Protein AF-A0A8S3EV83-F1 (afdb_monomer)

Sequence (222 aa):
MALLVKNNGVIDVRVDIPKILWSSSNTAMSEDLSSSSNNTSSSSSSSSLENSLREFLALGEIDTSIKFACENQLYTHALIISYLTDKQSFEKTMQNIIFNLDNGDVLKTFYELGAGSIPSVVTNVTKAHYGDWKRHLAVILANRTDTNADFVDLCIKTMGDTFIASGRIYAGHFCYLIANVPFGSYRNNADKLAVIGSIHAGQSNLSFATIPNLQLTEVYDH

Radius of gyration: 22.88 Å; Cα contacts (8 Å, |Δi|>4): 216; chains: 1; bounding box: 45×37×64 Å

Nearest PDB structures (foldseek):
  3mzk-assembly1_C  TM=5.421E-01  e=2.114E-05  Saccharomyces cerevisiae
  3mzk-assembly1_B  TM=5.210E-01  e=1.531E-05  Saccharomyces cerevisiae
  3sf4-assembly2_B  TM=3.058E-01  e=2.057E+00  Homo sapiens
  7v1l-assembly1_B-2  TM=3.193E-01  e=6.222E+00  Homo sapiens

Organism: NCBI:txid392030

InterPro domains:
  IPR024298 Sec16, Sec23-binding domain [PF12931] (53-221)

Solvent-accessible surface area (backbone atoms only — not comparable to full-atom values): 12877 Å² total; per-residue (Å²): 120,90,80,75,79,80,56,96,90,63,82,48,68,52,60,52,50,22,51,52,31,40,51,65,50,50,72,77,56,78,86,75,81,81,87,78,79,90,81,89,84,63,72,70,65,52,56,54,54,52,50,55,43,51,49,32,54,72,73,66,39,58,73,58,35,37,51,53,22,54,78,68,69,36,51,71,59,25,50,53,54,22,60,74,69,39,74,67,52,28,52,52,52,51,50,52,54,51,64,72,45,57,72,65,38,58,66,38,43,52,51,32,49,76,70,75,42,78,33,66,64,36,74,55,81,53,85,85,48,49,72,61,50,44,45,48,51,16,53,55,39,53,68,55,44,89,90,45,40,71,58,44,35,49,44,35,39,44,31,12,53,42,24,44,76,71,69,40,42,57,64,10,46,50,26,30,60,75,47,66,56,69,77,39,54,64,88,40,66,84,45,92,38,58,48,48,71,39,73,44,64,93,54,96,61,74,80,51,70,39,71,70,27,49,53,53,38,52,64,70,78,106

Secondary structure (DSSP, 8-state):
-TTS-SSTT---TTTHHHHHHHHHHHTTSTT-----------HHHHHHHHHHHHHHHHTT-HHHHHHHHHHTT-HHHHHHHHHHH-HHHHHHHHHHHHHHS-TT-HHHHHHHHHTTSPPHHHH---TTT--SHHHHHHHHHHT--SSSHHHHHHHHHHHHHHHHHTT-HHHHHHHHHHTTPPP--TT-TT-S-SSTT---TT--SGGG--HHHHHHHHHHH-

pLDDT: mean 79.04, std 15.94, range [32.31, 94.69]

Mean predicted aligned error: 10.58 Å

Foldseek 3Di:
DVQPPDDDPDDDLQPRQLVVLVVVQVVVVPPDDDDDDDDPPCPPVVVVLVVVLVVCVVVVNLVVSLVSCLVVVVLVSNQVSQVVPDDVSNLVSLVSNLVPDQLLDLVSLLSCVVNLHQRPLLQDLDPVRCRSVSNSLSSLSNPDDPVCLVSSLVSLQSSLVSCVVNVNQQSSVVSCVSSVQDADDLVDLVRSHPWRPFRSNPDPDCPRVDPVRVVVRVVVVD

Structure (mmCIF, N/CA/C/O backbone):
data_AF-A0A8S3EV83-F1
#
_entry.id   AF-A0A8S3EV83-F1
#
loop_
_atom_site.group_PDB
_atom_site.id
_atom_site.type_symbol
_atom_site.label_atom_id
_atom_site.label_alt_id
_atom_site.label_comp_id
_atom_site.label_asym_id
_atom_site.label_entity_id
_atom_site.label_seq_id
_atom_site.pdbx_PDB_ins_code
_atom_site.Cartn_x
_atom_site.Cartn_y
_atom_site.Cartn_z
_atom_site.occupancy
_atom_site.B_iso_or_equiv
_atom_site.auth_seq_id
_atom_site.auth_comp_id
_atom_site.auth_asym_id
_atom_site.auth_atom_id
_atom_site.pdbx_PDB_model_num
ATOM 1 N N . MET A 1 1 ? 12.224 -16.519 -15.314 1.00 38.59 1 MET A N 1
ATOM 2 C CA . MET A 1 1 ? 11.811 -17.176 -16.573 1.00 38.59 1 MET A CA 1
ATOM 3 C C . MET A 1 1 ? 11.313 -18.606 -16.375 1.00 38.59 1 MET A C 1
ATOM 5 O O . MET A 1 1 ? 10.215 -18.883 -16.820 1.00 38.59 1 MET A O 1
ATOM 9 N N . ALA A 1 2 ? 12.007 -19.495 -15.648 1.00 32.31 2 ALA A N 1
ATOM 10 C CA . ALA A 1 2 ? 11.558 -20.894 -15.483 1.00 32.31 2 ALA A CA 1
ATOM 11 C C . ALA A 1 2 ? 10.291 -21.110 -14.615 1.00 32.31 2 ALA A C 1
ATOM 13 O O . ALA A 1 2 ? 9.667 -22.160 -14.702 1.00 32.31 2 ALA A O 1
ATOM 14 N N . LEU A 1 3 ? 9.882 -20.130 -13.797 1.00 40.66 3 LEU A N 1
ATOM 15 C CA . LEU A 1 3 ? 8.666 -20.208 -12.964 1.00 40.66 3 LEU A CA 1
ATOM 16 C C . LEU A 1 3 ? 7.416 -19.574 -13.606 1.00 40.66 3 LEU A C 1
ATOM 18 O O . LEU A 1 3 ? 6.347 -19.631 -13.011 1.00 40.66 3 LEU A O 1
ATOM 22 N N . LEU A 1 4 ? 7.537 -18.983 -14.803 1.00 47.62 4 LEU A N 1
ATOM 23 C CA . LEU A 1 4 ? 6.437 -18.291 -15.501 1.00 47.62 4 LEU A CA 1
ATOM 24 C C . LEU A 1 4 ? 5.534 -19.234 -16.313 1.00 47.62 4 LEU A C 1
ATOM 26 O O . LEU A 1 4 ? 4.488 -18.819 -16.795 1.00 47.62 4 LEU A O 1
ATOM 30 N N . VAL A 1 5 ? 5.911 -20.507 -16.451 1.00 44.97 5 VAL A N 1
ATOM 31 C CA . VAL A 1 5 ? 5.186 -21.489 -17.267 1.00 44.97 5 VAL A CA 1
ATOM 32 C C . VAL A 1 5 ? 4.544 -22.523 -16.351 1.00 44.97 5 VAL A C 1
ATOM 34 O O . VAL A 1 5 ? 5.037 -23.642 -16.217 1.00 44.97 5 VAL A O 1
ATOM 37 N N . LYS A 1 6 ? 3.463 -22.150 -15.658 1.00 46.44 6 LYS A N 1
ATOM 38 C CA . LYS A 1 6 ? 2.667 -23.148 -14.925 1.00 46.44 6 LYS A CA 1
ATOM 39 C C . LYS A 1 6 ? 1.150 -23.050 -15.042 1.00 46.44 6 LYS A C 1
ATOM 41 O O . LYS A 1 6 ? 0.489 -23.856 -14.406 1.00 46.44 6 LYS A O 1
ATOM 46 N N . ASN A 1 7 ? 0.598 -22.186 -15.897 1.00 41.59 7 ASN A N 1
ATOM 47 C CA . ASN A 1 7 ? -0.814 -22.285 -16.284 1.00 41.59 7 ASN A CA 1
ATOM 48 C C . ASN A 1 7 ? -1.069 -21.692 -17.681 1.00 41.59 7 ASN A C 1
ATOM 50 O O . ASN A 1 7 ? -1.093 -20.481 -17.854 1.00 41.59 7 ASN A O 1
ATOM 54 N N . ASN A 1 8 ? -1.239 -22.569 -18.676 1.00 46.66 8 ASN A N 1
ATOM 55 C CA . ASN A 1 8 ? -1.998 -22.389 -19.928 1.00 46.66 8 ASN A CA 1
ATOM 56 C C . ASN A 1 8 ? -1.871 -21.074 -20.735 1.00 46.66 8 ASN A C 1
ATOM 58 O O . ASN A 1 8 ? -2.761 -20.765 -21.521 1.00 46.66 8 ASN A O 1
ATOM 62 N N . GLY A 1 9 ? -0.778 -20.319 -20.606 1.00 54.88 9 GLY A N 1
ATOM 63 C CA . GLY A 1 9 ? -0.521 -19.122 -21.418 1.00 54.88 9 GLY A CA 1
ATOM 64 C C . GLY A 1 9 ? -1.358 -17.888 -21.054 1.00 54.88 9 GLY A C 1
ATOM 65 O O . GLY A 1 9 ? -1.231 -16.869 -21.722 1.00 54.88 9 GLY A O 1
ATOM 66 N N . VAL A 1 10 ? -2.169 -17.944 -19.992 1.00 58.25 10 VAL A N 1
ATOM 67 C CA . VAL A 1 10 ? -2.889 -16.782 -19.450 1.00 58.25 10 VAL A CA 1
ATOM 68 C C . VAL A 1 10 ? -2.451 -16.603 -18.004 1.00 58.25 10 VAL A C 1
ATOM 70 O O . VAL A 1 10 ? -2.867 -17.353 -17.126 1.00 58.25 10 VAL A O 1
ATOM 73 N N . ILE A 1 11 ? -1.561 -15.640 -17.778 1.00 63.94 11 ILE A N 1
ATOM 74 C CA . ILE A 1 11 ? -1.116 -15.252 -16.439 1.00 63.94 11 ILE A CA 1
ATOM 75 C C . ILE A 1 11 ? -2.155 -14.282 -15.887 1.00 63.94 11 ILE A C 1
ATOM 77 O O . ILE A 1 11 ? -2.302 -13.177 -16.412 1.00 63.94 11 ILE A O 1
ATOM 81 N N . ASP A 1 12 ? -2.856 -14.669 -14.822 1.00 72.75 12 ASP A N 1
ATOM 82 C CA . ASP A 1 12 ? -3.696 -13.718 -14.102 1.00 72.75 12 ASP A CA 1
ATOM 83 C C . ASP A 1 12 ? -2.811 -12.906 -13.152 1.00 72.75 12 ASP A C 1
ATOM 85 O O . ASP A 1 12 ? -2.351 -13.384 -12.110 1.00 72.75 12 ASP A O 1
ATOM 89 N N . VAL A 1 13 ? -2.577 -11.645 -13.518 1.00 73.00 13 VAL A N 1
ATOM 90 C CA . VAL A 1 13 ? -1.802 -10.666 -12.741 1.00 73.00 13 VAL A CA 1
ATOM 91 C C . VAL A 1 13 ? -2.310 -10.550 -11.298 1.00 73.00 13 VAL A C 1
ATOM 93 O O . VAL A 1 13 ? -1.510 -10.297 -10.397 1.00 73.00 13 VAL A O 1
ATOM 96 N N . ARG A 1 14 ? -3.608 -10.774 -11.047 1.00 71.44 14 ARG A N 1
ATOM 97 C CA . ARG A 1 14 ? -4.216 -10.681 -9.709 1.00 71.44 14 ARG A CA 1
ATOM 98 C C . ARG A 1 14 ? -3.949 -11.901 -8.831 1.00 71.44 14 ARG A C 1
ATOM 100 O O . ARG A 1 14 ? -4.020 -11.790 -7.612 1.00 71.44 14 ARG A O 1
ATOM 107 N N . VAL A 1 15 ? -3.645 -13.061 -9.416 1.00 76.62 15 VAL A N 1
ATOM 108 C CA . VAL A 1 15 ? -3.579 -14.337 -8.679 1.00 76.62 15 VAL A CA 1
ATOM 109 C C . VAL A 1 15 ? -2.193 -14.968 -8.739 1.00 76.62 15 VAL A C 1
ATOM 111 O O . VAL A 1 15 ? -1.681 -15.430 -7.718 1.00 76.62 15 VAL A O 1
ATOM 114 N N . ASP A 1 16 ? -1.566 -14.987 -9.910 1.00 82.94 16 ASP A N 1
ATOM 115 C CA . ASP A 1 16 ? -0.318 -15.714 -10.132 1.00 82.94 16 ASP A CA 1
ATOM 116 C C . ASP A 1 16 ? 0.898 -14.896 -9.696 1.00 82.94 16 ASP A C 1
ATOM 118 O O . ASP A 1 16 ? 1.782 -15.405 -9.000 1.00 82.94 16 ASP A O 1
ATOM 122 N N . ILE A 1 17 ? 0.921 -13.602 -10.028 1.00 85.19 17 ILE A N 1
ATOM 123 C CA . ILE A 1 17 ? 2.030 -12.708 -9.668 1.00 85.19 17 ILE A CA 1
ATOM 124 C C . ILE A 1 17 ? 2.174 -12.572 -8.143 1.00 85.19 17 ILE A C 1
ATOM 126 O O . ILE A 1 17 ? 3.292 -12.767 -7.654 1.00 85.19 17 ILE A O 1
ATOM 130 N N . PRO A 1 18 ? 1.102 -12.345 -7.353 1.00 87.44 18 PRO A N 1
ATOM 131 C CA . PRO A 1 18 ? 1.203 -12.332 -5.895 1.00 87.44 18 PRO A CA 1
ATOM 132 C C . PRO A 1 18 ? 1.787 -13.614 -5.308 1.00 87.44 18 PRO A C 1
ATOM 134 O O . PRO A 1 18 ? 2.652 -13.548 -4.438 1.00 87.44 18 PRO A O 1
ATOM 137 N N . LYS A 1 19 ? 1.375 -14.787 -5.808 1.00 85.12 19 LYS A N 1
ATOM 138 C CA . LYS A 1 19 ? 1.891 -16.084 -5.337 1.00 85.12 19 LYS A CA 1
ATOM 139 C C . LYS A 1 19 ? 3.384 -16.230 -5.610 1.00 85.12 19 LYS A C 1
ATOM 141 O O . LYS A 1 19 ? 4.134 -16.660 -4.731 1.00 85.12 19 LYS A O 1
ATOM 146 N N . ILE A 1 20 ? 3.828 -15.852 -6.808 1.00 86.56 20 ILE A N 1
ATOM 147 C CA . ILE A 1 20 ? 5.245 -15.891 -7.184 1.00 86.56 20 ILE A CA 1
ATOM 148 C C . ILE A 1 20 ? 6.047 -14.946 -6.287 1.00 86.56 20 ILE A C 1
ATOM 150 O O . ILE A 1 20 ? 7.040 -15.368 -5.692 1.00 86.56 20 ILE A O 1
ATOM 154 N N . LEU A 1 21 ? 5.594 -13.700 -6.135 1.00 86.44 21 LEU A N 1
ATOM 155 C CA . LEU A 1 21 ? 6.236 -12.704 -5.279 1.00 86.44 21 LEU A CA 1
ATOM 156 C C . LEU A 1 21 ? 6.366 -13.203 -3.837 1.00 86.44 21 LEU A C 1
ATOM 158 O O . LEU A 1 21 ? 7.474 -13.195 -3.295 1.00 86.44 21 LEU A O 1
ATOM 162 N N . TRP A 1 22 ? 5.274 -13.725 -3.273 1.00 85.75 22 TRP A N 1
ATOM 163 C CA . TRP A 1 22 ? 5.222 -14.278 -1.922 1.00 85.75 22 TRP A CA 1
ATOM 164 C C . TRP A 1 22 ? 6.193 -15.447 -1.728 1.00 85.75 22 TRP A C 1
ATOM 166 O O . TRP A 1 22 ? 7.011 -15.442 -0.808 1.00 85.75 22 TRP A O 1
ATOM 176 N N . SER A 1 23 ? 6.158 -16.433 -2.629 1.00 84.50 23 SER A N 1
ATOM 177 C CA . SER A 1 23 ? 7.042 -17.604 -2.561 1.00 84.50 23 SER A CA 1
ATOM 178 C C . SER A 1 23 ? 8.521 -17.230 -2.681 1.00 84.50 23 SER A C 1
ATOM 180 O O . SER A 1 23 ? 9.340 -17.734 -1.917 1.00 84.50 23 SER A O 1
ATOM 182 N N .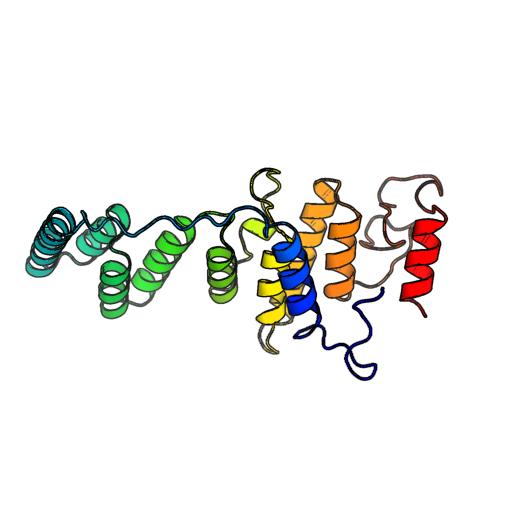 SER A 1 24 ? 8.857 -16.290 -3.571 1.00 81.31 24 SER A N 1
ATOM 183 C CA . SER A 1 24 ? 10.241 -15.875 -3.824 1.00 81.31 24 SER A CA 1
ATOM 184 C C . SER A 1 24 ? 10.884 -15.147 -2.646 1.00 81.31 24 SER A C 1
ATOM 186 O O . SER A 1 24 ? 12.108 -15.091 -2.553 1.00 81.31 24 SER A O 1
ATOM 188 N N . SER A 1 25 ? 10.059 -14.579 -1.770 1.00 74.94 25 SER A N 1
ATOM 189 C CA . SER A 1 25 ? 10.491 -13.949 -0.528 1.00 74.94 25 SER A CA 1
ATOM 190 C C . SER A 1 25 ? 10.635 -14.956 0.613 1.00 74.94 25 SER A C 1
ATOM 192 O O . SER A 1 25 ? 11.559 -14.847 1.410 1.00 74.94 25 SER A O 1
ATOM 194 N N . ASN A 1 26 ? 9.805 -16.003 0.659 1.00 64.00 26 ASN A N 1
ATOM 195 C CA . ASN A 1 26 ? 9.945 -17.064 1.662 1.00 64.00 26 ASN A CA 1
ATOM 196 C C . ASN A 1 26 ? 11.166 -17.965 1.425 1.00 64.00 26 ASN A C 1
ATOM 198 O O . ASN A 1 26 ? 11.754 -18.443 2.391 1.00 64.00 26 ASN A O 1
ATOM 202 N N . THR A 1 27 ? 11.598 -18.165 0.174 1.00 56.16 27 THR A N 1
ATOM 203 C CA . THR A 1 27 ? 12.833 -18.917 -0.134 1.00 56.16 27 THR A CA 1
ATOM 204 C C . THR A 1 27 ? 14.093 -18.252 0.439 1.00 56.16 27 THR A C 1
ATOM 206 O O . THR A 1 27 ? 15.101 -18.923 0.617 1.00 56.16 27 THR A O 1
ATOM 209 N N . ALA A 1 28 ? 14.048 -16.957 0.772 1.00 50.03 28 ALA A N 1
ATOM 210 C CA . ALA A 1 28 ? 15.149 -16.257 1.436 1.00 50.03 28 ALA A CA 1
ATOM 211 C C . ALA A 1 28 ? 15.147 -16.412 2.972 1.00 50.03 28 ALA A C 1
ATOM 213 O O . ALA A 1 28 ? 16.099 -15.991 3.618 1.00 50.03 28 ALA A O 1
ATOM 214 N N . MET A 1 29 ? 14.092 -16.991 3.560 1.00 45.16 29 MET A N 1
ATOM 215 C CA . MET A 1 29 ? 13.828 -16.966 5.007 1.00 45.16 29 MET A CA 1
ATOM 216 C C . MET A 1 29 ? 13.724 -18.364 5.637 1.00 45.16 29 MET A C 1
ATOM 218 O O . MET A 1 29 ? 13.270 -18.500 6.769 1.00 45.16 29 MET A O 1
ATOM 222 N N . SER A 1 30 ? 14.120 -19.415 4.913 1.00 39.62 30 SER A N 1
ATOM 223 C CA . SER A 1 30 ? 13.988 -20.810 5.351 1.00 39.62 30 SER A CA 1
ATOM 224 C C . SER A 1 30 ? 15.176 -21.365 6.154 1.00 39.62 30 SER A C 1
ATOM 226 O O . SER A 1 30 ? 15.260 -22.583 6.282 1.00 39.62 30 SER A O 1
ATOM 228 N N . GLU A 1 31 ? 16.073 -20.533 6.700 1.00 44.22 31 GLU A N 1
ATOM 229 C CA . GLU A 1 31 ? 17.182 -21.022 7.547 1.00 44.22 31 GLU A CA 1
ATOM 230 C C . GLU A 1 31 ? 17.047 -20.784 9.057 1.00 44.22 31 GLU A C 1
ATOM 232 O O . GLU A 1 31 ? 17.758 -21.451 9.792 1.00 44.22 31 GLU A O 1
ATOM 237 N N . ASP A 1 32 ? 16.092 -19.998 9.568 1.00 39.44 32 ASP A N 1
ATOM 238 C CA . ASP A 1 32 ? 15.963 -19.817 11.027 1.00 39.44 32 ASP A CA 1
ATOM 239 C C . ASP A 1 32 ? 14.504 -19.811 11.500 1.00 39.44 32 ASP A C 1
ATOM 241 O O . ASP A 1 32 ? 13.869 -18.770 11.657 1.00 39.44 32 ASP A O 1
ATOM 245 N N . LEU A 1 33 ? 13.965 -20.999 11.785 1.00 38.97 33 LEU A N 1
ATOM 246 C CA . LEU A 1 33 ? 12.841 -21.153 12.713 1.00 38.97 33 LEU A CA 1
ATOM 247 C C . LEU A 1 33 ? 13.102 -22.332 13.656 1.00 38.97 33 LEU A C 1
ATOM 249 O O . LEU A 1 33 ? 12.540 -23.418 13.518 1.00 38.97 33 LEU A O 1
ATOM 253 N N . SER A 1 34 ? 13.938 -22.094 14.668 1.00 38.75 34 SER A N 1
ATOM 254 C CA . SER A 1 34 ? 13.857 -22.844 15.918 1.00 38.75 34 SER A CA 1
ATOM 255 C C . SER A 1 34 ? 12.696 -22.298 16.750 1.00 38.75 34 SER A C 1
ATOM 257 O O . SER A 1 34 ? 12.700 -21.148 17.190 1.00 38.75 34 SER A O 1
ATOM 259 N N . SER A 1 35 ? 11.708 -23.162 16.954 1.00 47.59 35 SER A N 1
ATOM 260 C CA . SER A 1 35 ? 10.618 -23.067 17.923 1.00 47.59 35 SER A CA 1
ATOM 261 C C . SER A 1 35 ? 11.010 -22.357 19.222 1.00 47.59 35 SER A C 1
ATOM 263 O O . SER A 1 35 ? 11.888 -22.835 19.941 1.00 47.59 35 SER A O 1
ATOM 265 N N . SER A 1 36 ? 10.309 -21.275 19.568 1.00 36.50 36 SER A N 1
ATOM 266 C CA . SER A 1 36 ? 10.307 -20.738 20.930 1.00 36.50 36 SER A CA 1
ATOM 267 C C . SER A 1 36 ? 8.892 -20.725 21.484 1.00 36.50 36 SER A C 1
ATOM 269 O O . SER A 1 36 ? 7.977 -20.112 20.942 1.00 36.50 36 SER A O 1
ATOM 271 N N . SER A 1 37 ? 8.757 -21.505 22.548 1.00 39.81 37 SER A N 1
ATOM 272 C CA . SER A 1 37 ? 7.559 -21.829 23.298 1.00 39.81 37 SER A CA 1
ATOM 273 C C . SER A 1 37 ? 6.904 -20.607 23.939 1.00 39.81 37 SER A C 1
ATOM 275 O O . SER A 1 37 ? 7.570 -19.709 24.449 1.00 39.81 37 SER A O 1
ATOM 277 N N . ASN A 1 38 ? 5.574 -20.640 23.969 1.00 42.50 38 ASN A N 1
ATOM 278 C CA . ASN A 1 38 ? 4.718 -19.703 24.684 1.00 42.50 38 ASN A CA 1
ATOM 279 C C . ASN A 1 38 ? 5.047 -19.686 26.186 1.00 42.50 38 ASN A C 1
ATOM 281 O O . ASN A 1 38 ? 4.808 -20.675 26.879 1.00 42.50 38 ASN A O 1
ATOM 285 N N . ASN A 1 39 ? 5.513 -18.544 26.693 1.00 44.16 39 ASN A N 1
ATOM 286 C CA . ASN A 1 39 ? 5.519 -18.243 28.123 1.00 44.16 39 ASN A CA 1
ATOM 287 C C . ASN A 1 39 ? 4.301 -17.374 28.459 1.00 44.16 39 ASN A C 1
ATOM 289 O O . ASN A 1 39 ? 4.275 -16.168 28.229 1.00 44.16 39 ASN A O 1
ATOM 293 N N . THR A 1 40 ? 3.274 -18.018 29.004 1.00 48.44 40 THR A N 1
ATOM 294 C CA . THR A 1 40 ? 2.105 -17.399 29.636 1.00 48.44 40 THR A CA 1
ATOM 295 C C . THR A 1 40 ? 2.499 -16.813 30.994 1.00 48.44 40 THR A C 1
ATOM 297 O O . THR A 1 40 ? 2.566 -17.524 31.993 1.00 48.44 40 THR A O 1
ATOM 300 N N . SER A 1 41 ? 2.753 -15.505 31.032 1.00 48.16 41 SER A N 1
ATOM 301 C CA . SER A 1 41 ? 2.959 -14.717 32.259 1.00 48.16 41 SER A CA 1
ATOM 302 C C . SER A 1 41 ? 2.310 -13.321 32.164 1.00 48.16 41 SER A C 1
ATOM 304 O O . SER A 1 41 ? 2.859 -12.334 32.641 1.00 48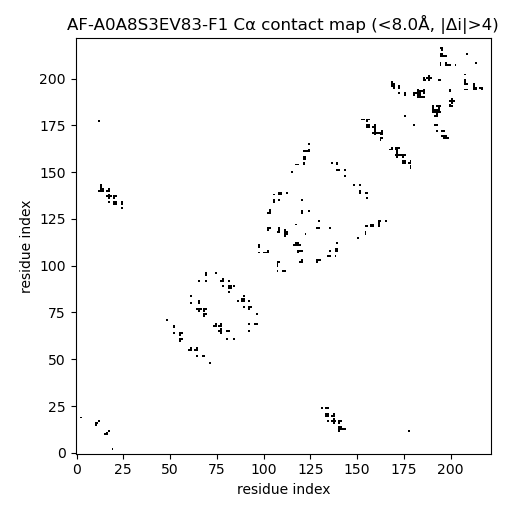.16 41 SER A O 1
ATOM 306 N N . SER A 1 42 ? 1.129 -13.221 31.537 1.00 54.91 42 SER A N 1
ATOM 307 C CA . SER A 1 42 ? 0.418 -11.956 31.244 1.00 54.91 42 SER A CA 1
ATOM 308 C C . SER A 1 42 ? -1.016 -11.864 31.803 1.00 54.91 42 SER A C 1
ATOM 310 O O . SER A 1 42 ? -1.769 -10.951 31.461 1.00 54.91 42 SER A O 1
ATOM 312 N N . SER A 1 43 ? -1.438 -12.792 32.665 1.00 54.91 43 SER A N 1
ATOM 313 C CA . SER A 1 43 ? -2.829 -12.865 33.147 1.00 54.91 43 SER A CA 1
ATOM 314 C C . SER A 1 43 ? -3.172 -11.856 34.252 1.00 54.91 43 SER A C 1
ATOM 316 O O . SER A 1 43 ? -4.322 -11.452 34.386 1.00 54.91 43 SER A O 1
ATOM 318 N N . SER A 1 44 ? -2.198 -11.426 35.057 1.00 57.34 44 SER A N 1
ATOM 319 C CA . SER A 1 44 ? -2.470 -10.568 36.221 1.00 57.34 44 SER A CA 1
ATOM 320 C C . SER A 1 44 ? -2.622 -9.093 35.837 1.00 57.34 44 SER A C 1
ATOM 322 O O . SER A 1 44 ? -3.537 -8.423 36.309 1.00 57.34 44 SER A O 1
ATOM 324 N N . SER A 1 45 ? -1.760 -8.585 34.951 1.00 63.53 45 SER A N 1
ATOM 325 C CA . SER A 1 45 ? -1.780 -7.187 34.497 1.00 63.53 45 SER A CA 1
ATOM 326 C C . SER A 1 45 ? -2.994 -6.875 33.621 1.00 63.53 45 SER A C 1
ATOM 328 O O . SER A 1 45 ? -3.625 -5.837 33.803 1.00 63.53 45 SER A O 1
ATOM 330 N N . SER A 1 46 ? -3.371 -7.798 32.735 1.00 73.69 46 SER A N 1
ATOM 331 C CA . SER A 1 46 ? -4.546 -7.668 31.863 1.00 73.69 46 SER A CA 1
ATOM 332 C C . SER A 1 46 ? -5.841 -7.476 32.658 1.00 73.69 46 SER A C 1
ATOM 334 O O . SER A 1 46 ? -6.592 -6.543 32.382 1.00 73.69 46 SER A O 1
ATOM 336 N N . SER A 1 47 ? -6.051 -8.260 33.720 1.00 80.81 47 SER A N 1
ATOM 337 C CA . SER A 1 47 ? -7.235 -8.120 34.583 1.00 80.81 47 SER A CA 1
ATOM 338 C C . SER A 1 47 ? -7.352 -6.750 35.272 1.00 80.81 47 SER A C 1
ATOM 340 O O . SER A 1 47 ? -8.458 -6.231 35.430 1.00 80.81 47 SER A O 1
ATOM 342 N N . SER A 1 48 ? -6.226 -6.125 35.643 1.00 87.00 48 SER A N 1
ATOM 343 C CA . SER A 1 48 ? -6.221 -4.800 36.278 1.00 87.00 48 SER A CA 1
ATOM 344 C C . SER A 1 48 ? -6.607 -3.698 35.295 1.00 87.00 48 SER A C 1
ATOM 346 O O . SER A 1 48 ? -7.367 -2.802 35.652 1.00 87.00 48 SER A O 1
ATOM 348 N N . LEU A 1 49 ? -6.113 -3.776 34.057 1.00 90.50 49 LEU A N 1
ATOM 349 C CA . LEU A 1 49 ? -6.425 -2.802 33.010 1.00 90.50 49 LEU A CA 1
ATOM 350 C C . LEU A 1 49 ? -7.900 -2.885 32.598 1.00 90.50 49 LEU A C 1
ATOM 352 O O . LEU A 1 49 ? -8.547 -1.859 32.399 1.00 90.50 49 LEU A O 1
ATOM 356 N N . GLU A 1 50 ? -8.459 -4.097 32.539 1.00 89.88 50 GLU A N 1
ATOM 357 C CA . GLU A 1 50 ? -9.892 -4.278 32.306 1.00 89.88 50 GLU A CA 1
ATOM 358 C C . GLU A 1 50 ? -10.749 -3.701 33.441 1.00 89.88 50 GLU A C 1
ATOM 360 O O . GLU A 1 50 ? -11.822 -3.166 33.178 1.00 89.88 50 GLU A O 1
ATOM 365 N N . ASN A 1 51 ? -10.301 -3.777 34.699 1.00 91.31 51 ASN A N 1
ATOM 366 C CA . ASN A 1 51 ? -11.026 -3.179 35.823 1.00 91.31 51 ASN A CA 1
ATOM 367 C C . ASN A 1 51 ? -11.048 -1.649 35.747 1.00 91.31 51 ASN A C 1
ATOM 369 O O . ASN A 1 51 ? -12.110 -1.059 35.929 1.00 91.31 51 ASN A O 1
ATOM 373 N N . SER A 1 52 ? -9.925 -1.013 35.404 1.00 89.56 52 SER A N 1
ATOM 374 C CA . SER A 1 52 ? -9.892 0.434 35.148 1.00 89.56 52 SER A CA 1
ATOM 375 C C . SER A 1 52 ? -10.798 0.822 33.979 1.00 89.56 52 SER A C 1
ATOM 377 O O . SER A 1 52 ? -11.511 1.818 34.038 1.00 89.56 52 SER A O 1
ATOM 379 N N . LEU A 1 53 ? -10.848 -0.004 32.931 1.00 91.50 53 LEU A N 1
ATOM 380 C CA . LEU A 1 53 ? -11.757 0.211 31.809 1.00 91.50 53 LEU A CA 1
ATOM 381 C C . LEU A 1 53 ? -13.235 0.081 32.226 1.00 91.50 53 LEU A C 1
ATOM 383 O O . LEU A 1 53 ? -14.059 0.884 31.795 1.00 91.50 53 LEU A O 1
ATOM 387 N N . ARG A 1 54 ? -13.576 -0.868 33.112 1.00 93.62 54 ARG A N 1
ATOM 388 C CA . ARG A 1 54 ? -14.923 -0.977 33.708 1.00 93.62 54 ARG A CA 1
ATOM 389 C C . ARG A 1 54 ? -15.295 0.274 34.507 1.00 93.62 54 ARG A C 1
ATOM 391 O O . ARG A 1 54 ? -16.449 0.686 34.449 1.00 93.62 54 ARG A O 1
ATOM 398 N N . GLU A 1 55 ? -14.343 0.884 35.211 1.00 94.06 55 GLU A N 1
ATOM 399 C CA . GLU A 1 55 ? -14.558 2.127 35.960 1.00 94.06 55 GLU A CA 1
ATOM 400 C C . GLU A 1 55 ? -14.867 3.309 35.029 1.00 94.06 55 GLU A C 1
ATOM 402 O O . GLU A 1 55 ? -15.901 3.953 35.202 1.00 94.06 55 GLU A O 1
ATOM 407 N N . PHE A 1 56 ? -14.063 3.536 33.981 1.00 92.69 56 PHE A N 1
ATOM 408 C CA . PHE A 1 56 ? -14.336 4.594 32.992 1.00 92.69 56 PHE A CA 1
ATOM 409 C C . PHE A 1 56 ? -15.709 4.433 32.324 1.00 92.69 56 PHE A C 1
ATOM 411 O O . PHE A 1 56 ? -16.449 5.405 32.162 1.00 92.69 56 PHE A O 1
ATOM 418 N N . LEU A 1 57 ? -16.088 3.195 31.990 1.00 91.81 57 LEU A N 1
ATOM 419 C CA . LEU A 1 57 ? -17.401 2.903 31.413 1.00 91.81 57 LEU A CA 1
ATOM 420 C C . LEU A 1 57 ? -18.547 3.114 32.414 1.00 91.81 57 LEU A C 1
ATOM 422 O O . LEU A 1 57 ? -19.602 3.610 32.024 1.00 91.81 57 LEU A O 1
ATOM 426 N N . ALA A 1 58 ? -18.354 2.783 33.694 1.00 93.44 58 ALA A N 1
ATOM 427 C CA . ALA A 1 58 ? -19.349 3.022 34.741 1.00 93.44 58 ALA A CA 1
ATOM 428 C C . ALA A 1 58 ? -19.582 4.522 34.999 1.00 93.44 58 ALA A C 1
ATOM 430 O O . ALA A 1 58 ? -20.700 4.920 35.323 1.00 93.44 58 ALA A O 1
ATOM 431 N N . LEU A 1 59 ? -18.547 5.348 34.815 1.00 93.69 59 LEU A N 1
ATOM 432 C CA . LEU A 1 59 ? -18.623 6.810 34.899 1.00 93.69 59 LEU A CA 1
ATOM 433 C C . LEU A 1 59 ? -19.234 7.460 33.643 1.00 93.69 59 LEU A C 1
ATOM 435 O O . LEU A 1 59 ? -19.524 8.654 33.652 1.00 93.69 59 LEU A O 1
ATOM 439 N N . GLY A 1 60 ? -19.460 6.688 32.573 1.00 90.69 60 GLY A N 1
ATOM 440 C CA . GLY A 1 60 ? -19.981 7.186 31.298 1.00 90.69 60 GLY A CA 1
ATOM 441 C C . GLY A 1 60 ? -18.944 7.927 30.446 1.00 90.69 60 GLY A C 1
ATOM 442 O O . GLY A 1 60 ? -19.308 8.567 29.460 1.00 90.69 60 GLY A O 1
ATOM 443 N N . GLU A 1 61 ? -17.657 7.842 30.790 1.00 93.50 61 GLU A N 1
ATOM 444 C CA . GLU A 1 61 ? -16.584 8.510 30.056 1.00 93.50 61 GLU A CA 1
ATOM 445 C C . GLU A 1 61 ? -16.072 7.641 28.897 1.00 93.50 61 GLU A C 1
ATOM 447 O O . GLU A 1 61 ? -15.046 6.959 28.965 1.00 93.50 61 GLU A O 1
ATOM 452 N N . ILE A 1 62 ? -16.808 7.653 27.790 1.00 92.75 62 ILE A N 1
ATOM 453 C CA . ILE A 1 62 ? -16.504 6.786 26.649 1.00 92.75 62 ILE A CA 1
ATOM 454 C C . ILE A 1 62 ? -15.192 7.186 25.953 1.00 92.75 62 ILE A C 1
ATOM 456 O O . ILE A 1 62 ? -14.337 6.333 25.710 1.00 92.75 62 ILE A O 1
ATOM 460 N N . ASP A 1 63 ? -14.971 8.478 25.709 1.00 91.88 63 ASP A N 1
ATOM 461 C CA . ASP A 1 63 ? -13.769 8.962 25.016 1.00 91.88 63 ASP A CA 1
ATOM 462 C C . ASP A 1 63 ? -12.470 8.679 25.785 1.00 91.88 63 ASP A C 1
ATOM 464 O O . ASP A 1 63 ? -11.434 8.380 25.181 1.00 91.88 63 ASP A O 1
ATOM 468 N N . THR A 1 64 ? -12.501 8.776 27.119 1.00 92.94 64 THR A N 1
ATOM 469 C CA . THR A 1 64 ? -11.332 8.487 27.965 1.00 92.94 64 THR A CA 1
ATOM 470 C C . THR A 1 64 ? -11.060 6.989 27.995 1.00 92.94 64 THR A C 1
ATOM 472 O O . THR A 1 64 ? -9.906 6.587 27.839 1.00 92.94 64 THR A O 1
ATOM 475 N N . SER A 1 65 ? -12.110 6.160 28.056 1.00 93.56 65 SER A N 1
ATOM 476 C CA . SER A 1 65 ? -11.983 4.701 27.995 1.00 93.56 65 SER A CA 1
ATOM 477 C C . SER A 1 65 ? -11.321 4.219 26.694 1.00 93.56 65 SER A C 1
ATOM 479 O O . SER A 1 65 ? -10.438 3.360 26.733 1.00 93.56 65 SER A O 1
ATOM 481 N N . ILE A 1 66 ? -11.668 4.818 25.546 1.00 93.06 66 ILE A N 1
ATOM 482 C CA . ILE A 1 66 ? -11.089 4.475 24.237 1.00 93.06 66 ILE A CA 1
ATOM 483 C C . ILE A 1 66 ? -9.605 4.851 24.184 1.00 93.06 66 ILE A C 1
ATOM 485 O O . ILE A 1 66 ? -8.784 4.051 23.725 1.00 93.06 66 ILE A O 1
ATOM 489 N N . LYS A 1 67 ? -9.244 6.051 24.660 1.00 92.44 67 LYS A N 1
ATOM 490 C CA . LYS A 1 67 ? -7.843 6.504 24.711 1.00 92.44 67 LYS A CA 1
ATOM 491 C C . LYS A 1 67 ? -7.005 5.606 25.615 1.00 92.44 67 LYS A C 1
ATOM 493 O O . LYS A 1 67 ? -5.977 5.099 25.170 1.00 92.44 67 LYS A O 1
ATOM 498 N N . PHE A 1 68 ? -7.500 5.327 26.820 1.00 93.06 68 PHE A N 1
ATOM 499 C CA . PHE A 1 68 ? -6.851 4.433 27.776 1.00 93.06 68 PHE A CA 1
ATOM 500 C C . PHE A 1 68 ? -6.626 3.036 27.184 1.00 93.06 68 PHE A C 1
ATOM 502 O O . PHE A 1 68 ? -5.535 2.475 27.296 1.00 93.06 68 PHE A O 1
ATOM 509 N N . ALA A 1 69 ? -7.633 2.481 26.501 1.00 92.94 69 ALA A N 1
ATOM 510 C CA . ALA A 1 69 ? -7.516 1.184 25.846 1.00 92.94 69 ALA A CA 1
ATOM 511 C C . ALA A 1 69 ? -6.459 1.183 24.727 1.00 92.94 69 ALA A C 1
ATOM 513 O O . ALA A 1 69 ? -5.714 0.213 24.599 1.00 92.94 69 ALA A O 1
ATOM 514 N N . CYS A 1 70 ? -6.353 2.260 23.941 1.00 91.44 70 CYS A N 1
ATOM 515 C CA . CYS A 1 70 ? -5.340 2.371 22.887 1.00 91.44 70 CYS A CA 1
ATOM 516 C C . CYS A 1 70 ? -3.914 2.458 23.448 1.00 91.44 70 CYS A C 1
ATOM 518 O O . CYS A 1 70 ? -3.023 1.777 22.943 1.00 91.44 70 CYS A O 1
ATOM 520 N N . GLU A 1 71 ? -3.703 3.264 24.490 1.00 91.44 71 GLU A N 1
ATOM 521 C CA . GLU A 1 71 ? -2.393 3.445 25.135 1.00 91.44 71 GLU A CA 1
ATOM 522 C C . GLU A 1 71 ? -1.883 2.150 25.784 1.00 91.44 71 GLU A C 1
ATOM 524 O O . GLU A 1 71 ? -0.686 1.870 25.764 1.00 91.44 71 GLU A O 1
ATOM 529 N N . ASN A 1 72 ? -2.798 1.321 26.294 1.00 90.69 72 ASN A N 1
ATOM 530 C CA . ASN A 1 72 ? -2.489 0.046 26.943 1.00 90.69 72 ASN A CA 1
ATOM 531 C C . ASN A 1 72 ? -2.576 -1.174 26.002 1.00 90.69 72 ASN A C 1
ATOM 533 O O . ASN A 1 72 ? -2.603 -2.308 26.474 1.00 90.69 72 ASN A O 1
ATOM 537 N N . GLN A 1 73 ? -2.642 -0.965 24.680 1.00 90.19 73 GLN A N 1
ATOM 538 C CA . GLN A 1 73 ? -2.719 -2.028 23.660 1.00 90.19 73 GLN A CA 1
ATOM 539 C C . GLN A 1 73 ? -3.931 -2.979 23.801 1.00 90.19 73 GLN A C 1
ATOM 541 O O . GLN A 1 73 ? -3.933 -4.095 23.281 1.00 90.19 73 GLN A O 1
ATOM 546 N N . LEU A 1 74 ? -5.014 -2.535 24.449 1.00 92.12 74 LEU A N 1
ATOM 547 C CA . LEU A 1 74 ? -6.288 -3.259 24.551 1.00 92.12 74 LEU A CA 1
ATOM 548 C C . LEU A 1 74 ? -7.169 -3.008 23.315 1.00 92.12 74 LEU A C 1
ATOM 550 O O . LEU A 1 74 ? -8.330 -2.602 23.420 1.00 92.12 74 LEU A O 1
ATOM 554 N N . TYR A 1 75 ? -6.621 -3.250 22.124 1.00 92.19 75 TYR A N 1
ATOM 555 C CA . TYR A 1 75 ? -7.233 -2.851 20.852 1.00 92.19 75 TYR A CA 1
ATOM 556 C C . TYR A 1 75 ? -8.617 -3.458 20.609 1.00 92.19 75 TYR A C 1
ATOM 558 O O . TYR A 1 75 ? -9.497 -2.772 20.099 1.00 92.19 75 TYR A O 1
ATOM 566 N N . THR A 1 76 ? -8.857 -4.701 21.037 1.00 93.38 76 THR A N 1
ATOM 567 C CA . THR A 1 76 ? -10.178 -5.341 20.914 1.00 93.38 76 THR A CA 1
ATOM 568 C C . THR A 1 76 ? -11.250 -4.583 21.698 1.00 93.38 76 THR A C 1
ATOM 570 O O . THR A 1 76 ? -12.325 -4.315 21.167 1.00 93.38 76 THR A O 1
ATOM 573 N N . HIS A 1 77 ? -10.951 -4.179 22.937 1.00 93.50 77 HIS A N 1
ATOM 574 C CA . HIS A 1 77 ? -11.870 -3.380 23.751 1.00 93.50 77 HIS A CA 1
ATOM 575 C C . HIS A 1 77 ? -12.070 -1.990 23.140 1.00 93.50 77 HIS A C 1
ATOM 577 O O . HIS A 1 77 ? -13.207 -1.550 22.996 1.00 93.50 77 HIS A O 1
ATOM 583 N N . ALA A 1 78 ? -10.988 -1.336 22.702 1.00 94.06 78 ALA A N 1
ATOM 584 C CA . ALA A 1 78 ? -11.061 -0.037 22.035 1.00 94.06 78 ALA A CA 1
ATOM 585 C C . ALA A 1 78 ? -11.953 -0.078 20.779 1.00 94.06 78 ALA A C 1
ATOM 587 O O . ALA A 1 78 ? -12.778 0.812 20.577 1.00 94.06 78 ALA A O 1
ATOM 588 N N . LEU A 1 79 ? -11.830 -1.123 19.952 1.00 93.94 79 LEU A N 1
ATOM 589 C CA . LEU A 1 79 ? -12.633 -1.310 18.739 1.00 93.94 79 LEU A CA 1
ATOM 590 C C . LEU A 1 79 ? -14.109 -1.560 19.050 1.00 93.94 79 LEU A C 1
ATOM 592 O O . LEU A 1 79 ? -14.963 -0.954 18.414 1.00 93.94 79 LEU A O 1
ATOM 596 N N . ILE A 1 80 ? -14.419 -2.410 20.035 1.00 94.69 80 ILE A N 1
ATOM 597 C CA . ILE A 1 80 ? -15.810 -2.687 20.422 1.00 94.69 80 ILE A CA 1
ATOM 598 C C . ILE A 1 80 ? -16.471 -1.419 20.972 1.00 94.69 80 ILE A C 1
ATOM 600 O O . ILE A 1 80 ? -17.564 -1.064 20.540 1.00 94.69 80 ILE A O 1
ATOM 604 N N . ILE A 1 81 ? -15.805 -0.715 21.890 1.00 93.25 81 ILE A N 1
ATOM 605 C CA . ILE A 1 81 ? -16.350 0.502 22.506 1.00 93.25 81 ILE A CA 1
ATOM 606 C C . ILE A 1 81 ? -16.545 1.589 21.447 1.00 93.25 81 ILE A C 1
ATOM 608 O O . ILE A 1 81 ? -17.631 2.155 21.340 1.00 93.25 81 ILE A O 1
ATOM 612 N N . SER A 1 82 ? -15.532 1.848 20.616 1.00 94.50 82 SER A N 1
ATOM 613 C CA . SER A 1 82 ? -15.627 2.863 19.561 1.00 94.50 82 SER A CA 1
ATOM 614 C C . SER A 1 82 ? -16.6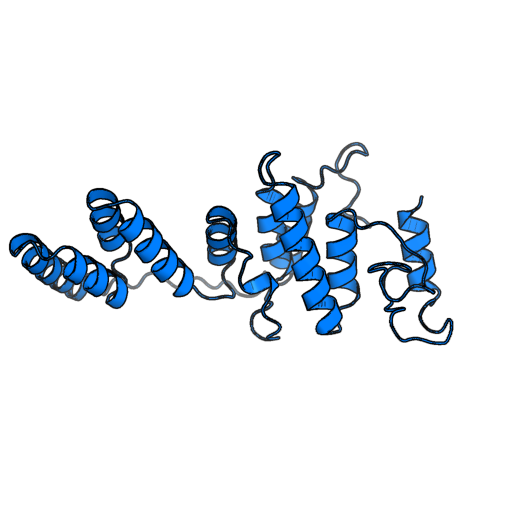99 2.531 18.516 1.00 94.50 82 SER A C 1
ATOM 616 O O . SER A 1 82 ? -17.447 3.424 18.127 1.00 94.50 82 SER A O 1
ATOM 618 N N . TYR A 1 83 ? -16.850 1.257 18.133 1.00 94.38 83 TYR A N 1
ATOM 619 C CA . TYR A 1 83 ? -17.910 0.798 17.228 1.00 94.38 83 TYR A CA 1
ATOM 620 C C . TYR A 1 83 ? -19.317 1.049 17.787 1.00 94.38 83 TYR A C 1
ATOM 622 O O . TYR A 1 83 ? -20.215 1.438 17.044 1.00 94.38 83 TYR A O 1
ATOM 630 N N . LEU A 1 84 ? -19.508 0.847 19.095 1.00 93.75 84 LEU A N 1
ATOM 631 C CA . LEU A 1 84 ? -20.791 1.073 19.768 1.00 93.75 84 LEU A CA 1
ATOM 632 C C . LEU A 1 84 ? -21.104 2.557 20.011 1.00 93.75 84 LEU A C 1
ATOM 634 O O . LEU A 1 84 ? -22.248 2.884 20.314 1.00 93.75 84 LEU A O 1
ATOM 638 N N . THR A 1 85 ? -20.109 3.438 19.897 1.00 91.00 85 THR A N 1
ATOM 639 C CA . THR A 1 85 ? -20.249 4.869 20.196 1.00 91.00 85 THR A CA 1
ATOM 640 C C . THR A 1 85 ? -20.685 5.638 18.958 1.00 91.00 85 THR A C 1
ATOM 642 O O . THR A 1 85 ? -21.812 6.125 18.881 1.00 91.00 85 THR A O 1
ATOM 645 N N . ASP A 1 86 ? -19.798 5.734 17.967 1.00 89.94 86 ASP A N 1
ATOM 646 C CA . ASP A 1 86 ? -20.050 6.454 16.729 1.00 89.94 86 ASP A CA 1
ATOM 647 C C . ASP A 1 86 ? -19.023 6.086 15.647 1.00 89.94 86 ASP A C 1
ATOM 649 O O . ASP A 1 86 ? -17.907 5.632 15.913 1.00 89.94 86 ASP A O 1
ATOM 653 N N . LYS A 1 87 ? -19.400 6.326 14.388 1.00 92.06 87 LYS A N 1
ATOM 654 C CA . LYS A 1 87 ? -18.567 5.995 13.227 1.00 92.06 87 LYS A CA 1
ATOM 655 C C . LYS A 1 87 ? -17.231 6.754 13.214 1.00 92.06 87 LYS A C 1
ATOM 657 O O . LYS A 1 87 ? -16.225 6.180 12.806 1.00 92.06 87 LYS A O 1
ATOM 662 N N . GLN A 1 88 ? -17.202 8.018 13.644 1.00 91.62 88 GLN A N 1
ATOM 663 C CA . GLN A 1 88 ? -15.981 8.829 13.583 1.00 91.62 88 GLN A CA 1
ATOM 664 C C . GLN A 1 88 ? -14.960 8.378 14.629 1.00 91.62 88 GLN A C 1
ATOM 666 O O . GLN A 1 88 ? -13.765 8.334 14.340 1.00 91.62 88 GLN A O 1
ATOM 671 N N . SER A 1 89 ? -15.415 8.032 15.832 1.00 89.94 89 SER A N 1
ATOM 672 C CA . SER A 1 89 ? -14.570 7.466 16.883 1.00 89.94 89 SER A CA 1
ATOM 673 C C . SER A 1 89 ? -14.011 6.116 16.462 1.00 89.94 89 SER A C 1
ATOM 675 O O . SER A 1 89 ? -12.811 5.899 16.606 1.00 89.94 89 SER A O 1
ATOM 677 N N . PHE A 1 90 ? -14.826 5.251 15.848 1.00 93.06 90 PHE A N 1
ATOM 678 C CA . PHE A 1 90 ? -14.344 3.985 15.295 1.00 93.06 90 PHE A CA 1
ATOM 679 C C . PHE A 1 90 ? -13.242 4.186 14.246 1.00 93.06 90 PHE A C 1
ATOM 681 O O . PHE A 1 90 ? -12.185 3.566 14.345 1.00 93.06 90 PHE A O 1
ATOM 688 N N . GLU A 1 91 ? -13.442 5.084 13.277 1.00 91.62 91 GLU A N 1
ATOM 689 C CA . GLU A 1 91 ? -12.433 5.384 12.252 1.00 91.62 91 GLU A CA 1
ATOM 690 C C . GLU A 1 91 ? -11.135 5.930 12.866 1.00 91.62 91 GLU A C 1
ATOM 692 O O . GLU A 1 91 ? -10.050 5.465 12.519 1.00 91.62 91 GLU A O 1
ATOM 697 N N . LYS A 1 92 ? -11.220 6.860 13.827 1.00 91.69 92 LYS A N 1
ATOM 698 C CA . LYS A 1 92 ? -10.044 7.408 14.529 1.00 91.69 92 LYS A CA 1
ATOM 699 C C . LYS A 1 92 ? -9.293 6.337 15.318 1.00 91.69 92 LYS A C 1
ATOM 701 O O . LYS A 1 92 ? -8.068 6.267 15.239 1.00 91.69 92 LYS A O 1
ATOM 706 N N . THR A 1 93 ? -10.013 5.500 16.062 1.00 93.25 93 THR A N 1
ATOM 707 C CA . THR A 1 93 ? -9.433 4.397 16.837 1.00 93.25 93 THR A CA 1
ATOM 708 C C . THR A 1 93 ? -8.769 3.381 15.920 1.00 93.25 93 THR A C 1
ATOM 710 O O . THR A 1 93 ? -7.625 3.005 16.164 1.00 93.25 93 THR A O 1
ATOM 713 N N . MET A 1 94 ? -9.432 2.997 14.827 1.00 92.25 94 MET A N 1
ATOM 714 C CA . MET A 1 94 ? -8.872 2.107 13.813 1.00 92.25 94 MET A CA 1
ATOM 715 C C . MET A 1 94 ? -7.572 2.675 13.227 1.00 92.25 94 MET A C 1
ATOM 717 O O . MET A 1 94 ? -6.562 1.978 13.202 1.00 92.25 94 MET A O 1
ATOM 721 N N . GLN A 1 95 ? -7.559 3.950 12.822 1.00 91.12 95 GLN A N 1
ATOM 722 C CA . GLN A 1 95 ? -6.359 4.600 12.281 1.00 91.12 95 GLN A CA 1
ATOM 723 C C . GLN A 1 95 ? -5.215 4.657 13.299 1.00 91.12 95 GLN A C 1
ATOM 725 O O . GLN A 1 95 ? -4.069 4.399 12.942 1.00 91.12 95 GLN A O 1
ATOM 730 N N . ASN A 1 96 ? -5.507 4.930 14.574 1.00 91.44 96 ASN A N 1
ATOM 731 C CA . ASN A 1 96 ? -4.497 4.902 15.633 1.00 91.44 96 ASN A CA 1
ATOM 732 C C . ASN A 1 96 ? -3.904 3.493 15.816 1.00 91.44 96 ASN A C 1
ATOM 734 O O . ASN A 1 96 ? -2.692 3.334 15.939 1.00 91.44 96 ASN A O 1
ATOM 738 N N . ILE A 1 97 ? -4.745 2.455 15.793 1.00 91.75 97 ILE A N 1
ATOM 739 C CA . ILE A 1 97 ? -4.288 1.061 15.884 1.00 91.75 97 ILE A CA 1
ATOM 740 C C . ILE A 1 97 ? -3.384 0.727 14.693 1.00 91.75 97 ILE A C 1
ATOM 742 O O . ILE A 1 97 ? -2.270 0.255 14.904 1.00 91.75 97 ILE A O 1
ATOM 746 N N . ILE A 1 98 ? -3.820 1.036 13.464 1.00 91.44 98 ILE A N 1
ATOM 747 C CA . ILE A 1 98 ? -3.044 0.826 12.230 1.00 91.44 98 ILE A CA 1
ATOM 748 C C . ILE A 1 98 ? -1.702 1.563 12.293 1.00 91.44 98 ILE A C 1
ATOM 750 O O . ILE A 1 98 ? -0.665 0.988 11.964 1.00 91.44 98 ILE A O 1
ATOM 754 N N . PHE A 1 99 ? -1.696 2.815 12.755 1.00 88.19 99 PHE A N 1
ATOM 755 C CA . PHE A 1 99 ? -0.485 3.622 12.874 1.00 88.19 99 PHE A CA 1
ATOM 756 C C . PHE A 1 99 ? 0.556 2.992 13.809 1.00 88.19 99 PHE A C 1
ATOM 758 O O . PHE A 1 99 ? 1.743 3.020 13.483 1.00 88.19 99 PHE A O 1
ATOM 765 N N . ASN A 1 100 ? 0.113 2.377 14.911 1.00 88.56 100 ASN A N 1
ATOM 766 C CA . ASN A 1 100 ? 0.980 1.741 15.906 1.00 88.56 100 ASN A CA 1
ATOM 767 C C . ASN A 1 100 ? 1.568 0.386 15.465 1.00 88.56 100 ASN A C 1
ATOM 769 O O . ASN A 1 100 ? 2.488 -0.104 16.119 1.00 88.56 100 ASN A O 1
ATOM 773 N N . LEU A 1 101 ? 1.078 -0.225 14.378 1.00 87.56 101 LEU A N 1
ATOM 774 C CA . LEU A 1 101 ? 1.716 -1.412 13.797 1.00 87.56 101 LEU A CA 1
ATOM 775 C C . LEU A 1 101 ? 3.072 -1.064 13.171 1.00 87.56 101 LEU A C 1
ATOM 777 O O . LEU A 1 101 ? 3.284 0.052 12.684 1.00 87.56 101 LEU A O 1
ATOM 781 N N . ASP A 1 102 ? 3.976 -2.044 13.123 1.00 84.81 102 ASP A N 1
ATOM 782 C CA . ASP A 1 102 ? 5.265 -1.883 12.454 1.00 84.81 102 ASP A CA 1
ATOM 783 C C . ASP A 1 102 ? 5.076 -1.627 10.949 1.00 84.81 102 ASP A C 1
ATOM 785 O O . ASP A 1 102 ? 4.255 -2.252 10.278 1.00 84.81 102 ASP A O 1
ATOM 789 N N . ASN A 1 103 ? 5.870 -0.705 10.405 1.00 78.56 103 ASN A N 1
ATOM 790 C CA . ASN A 1 103 ? 5.866 -0.370 8.981 1.00 78.56 103 ASN A CA 1
ATOM 791 C C . ASN A 1 103 ? 6.353 -1.534 8.106 1.00 78.56 103 ASN A C 1
ATOM 793 O O . ASN A 1 103 ? 6.015 -1.581 6.926 1.00 78.56 103 ASN A O 1
ATOM 797 N N . GLY A 1 104 ? 7.142 -2.453 8.675 1.00 78.31 104 GLY A N 1
ATOM 798 C CA . GLY A 1 104 ? 7.583 -3.676 8.003 1.00 78.31 104 GLY A CA 1
ATOM 799 C C . GLY A 1 104 ? 6.540 -4.798 7.980 1.00 78.31 104 GLY A C 1
ATOM 800 O O . GLY A 1 104 ? 6.747 -5.796 7.290 1.00 78.31 104 GLY A O 1
ATOM 801 N N . ASP A 1 105 ? 5.422 -4.665 8.702 1.00 86.06 105 ASP A N 1
ATOM 802 C CA . ASP A 1 105 ? 4.390 -5.697 8.741 1.00 86.06 105 ASP A CA 1
ATOM 803 C C . ASP A 1 105 ? 3.467 -5.603 7.516 1.00 86.06 105 ASP A C 1
ATOM 805 O O . ASP A 1 105 ? 2.887 -4.565 7.178 1.00 86.06 105 ASP A O 1
ATOM 809 N N . VAL A 1 106 ? 3.290 -6.737 6.850 1.00 88.06 106 VAL A N 1
ATOM 810 C CA . VAL A 1 106 ? 2.381 -6.888 5.717 1.00 88.06 106 VAL A CA 1
ATOM 811 C C . VAL A 1 106 ? 0.921 -6.677 6.145 1.00 88.06 106 VAL A C 1
ATOM 813 O O . VAL A 1 106 ? 0.117 -6.187 5.349 1.00 88.06 106 VAL A O 1
ATOM 816 N N . LEU A 1 107 ? 0.572 -6.975 7.402 1.00 90.50 107 LEU A N 1
ATOM 817 C CA . LEU A 1 107 ? -0.765 -6.713 7.940 1.00 90.50 107 LEU A CA 1
ATOM 818 C C . LEU A 1 107 ? -1.099 -5.222 7.925 1.00 90.50 107 LEU A C 1
ATOM 820 O O . LEU A 1 107 ? -2.198 -4.849 7.517 1.00 90.50 107 LEU A O 1
ATOM 824 N N . LYS A 1 108 ? -0.136 -4.360 8.277 1.00 90.06 108 LYS A N 1
ATOM 825 C CA . LYS A 1 108 ? -0.316 -2.906 8.194 1.00 90.06 108 LYS A CA 1
ATOM 826 C C . LYS A 1 108 ? -0.622 -2.469 6.765 1.00 90.06 108 LYS A C 1
ATOM 828 O O . LYS A 1 108 ? -1.552 -1.702 6.547 1.00 90.06 108 LYS A O 1
ATOM 833 N N . THR A 1 109 ? 0.088 -3.036 5.787 1.00 90.88 109 THR A N 1
ATOM 834 C CA . THR A 1 109 ? -0.152 -2.756 4.360 1.00 90.88 109 THR A CA 1
ATOM 835 C C . THR A 1 109 ? -1.568 -3.138 3.936 1.00 90.88 109 THR A C 1
ATOM 837 O O . THR A 1 109 ? -2.221 -2.373 3.230 1.00 90.88 109 THR A O 1
ATOM 840 N N . PHE A 1 110 ? -2.060 -4.300 4.376 1.00 92.50 110 PHE A N 1
ATOM 841 C CA . PHE A 1 110 ? -3.431 -4.724 4.097 1.00 92.50 110 PHE A CA 1
ATOM 842 C C . PHE A 1 110 ? -4.462 -3.777 4.726 1.00 92.50 110 PHE A C 1
ATOM 844 O O . PHE A 1 110 ? -5.414 -3.381 4.055 1.00 92.50 110 PHE A O 1
ATOM 851 N N . TYR A 1 111 ? -4.265 -3.378 5.986 1.00 92.69 111 TYR A N 1
ATOM 852 C CA . TYR A 1 111 ? -5.197 -2.488 6.678 1.00 92.69 111 TYR A CA 1
ATOM 853 C C . TYR A 1 111 ? -5.217 -1.072 6.098 1.00 92.69 111 TYR A C 1
ATOM 855 O O . TYR A 1 111 ? -6.297 -0.519 5.905 1.00 92.69 111 TYR A O 1
ATOM 863 N N . GLU A 1 112 ? -4.060 -0.497 5.765 1.00 91.38 112 GLU A N 1
ATOM 864 C CA . GLU A 1 112 ? -3.976 0.817 5.114 1.00 91.38 112 GLU A CA 1
ATOM 865 C C . GLU A 1 112 ? -4.666 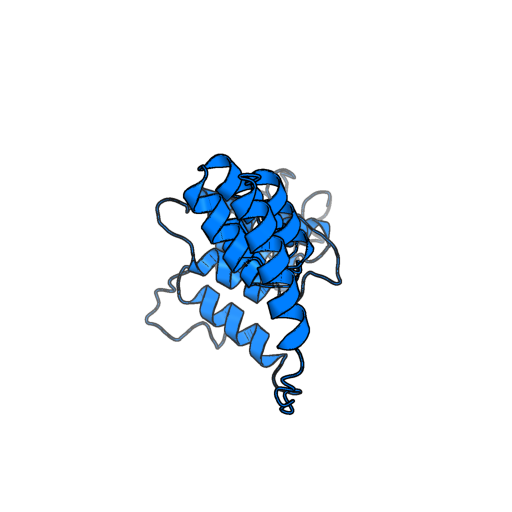0.798 3.742 1.00 91.38 112 GLU A C 1
ATOM 867 O O . GLU A 1 112 ? -5.472 1.683 3.446 1.00 91.38 112 GLU A O 1
ATOM 872 N N . LEU A 1 113 ? -4.431 -0.258 2.951 1.00 90.88 113 LEU A N 1
ATOM 873 C CA . LEU A 1 113 ? -5.081 -0.453 1.655 1.00 90.88 113 LEU A CA 1
ATOM 874 C C . LEU A 1 113 ? -6.605 -0.581 1.798 1.00 90.88 113 LEU A C 1
ATOM 876 O O . LEU A 1 113 ? -7.350 0.062 1.060 1.00 90.88 113 LEU A O 1
ATOM 880 N N . GLY A 1 114 ? -7.072 -1.387 2.757 1.00 87.50 114 GLY A N 1
ATOM 881 C CA . GLY A 1 114 ? -8.497 -1.573 3.041 1.00 87.50 114 GLY A CA 1
ATOM 882 C C . GLY A 1 114 ? -9.183 -0.304 3.553 1.00 87.50 114 GLY A C 1
ATOM 883 O O . GLY A 1 114 ? -10.361 -0.091 3.277 1.00 87.50 114 GLY A O 1
ATOM 884 N N . ALA A 1 115 ? -8.440 0.568 4.238 1.00 86.75 115 ALA A N 1
ATOM 885 C CA . ALA A 1 115 ? -8.906 1.883 4.666 1.00 86.75 115 ALA A CA 1
ATOM 886 C C . ALA A 1 115 ? -8.934 2.929 3.530 1.00 86.75 115 ALA A C 1
ATOM 888 O O . ALA A 1 115 ? -9.375 4.053 3.760 1.00 86.75 115 ALA A O 1
ATOM 889 N N . GLY A 1 116 ? -8.475 2.586 2.319 1.00 86.44 116 GLY A N 1
ATOM 890 C CA . GLY A 1 116 ? -8.402 3.509 1.181 1.00 86.44 116 GLY A CA 1
ATOM 891 C C . GLY A 1 116 ? -7.248 4.514 1.265 1.00 86.44 116 GLY A C 1
ATOM 892 O O . GLY A 1 116 ? -7.246 5.509 0.541 1.00 86.44 116 GLY A O 1
ATOM 893 N N . SER A 1 117 ? -6.267 4.264 2.134 1.00 87.69 117 SER A N 1
ATOM 894 C CA . SER A 1 117 ? -5.062 5.083 2.284 1.00 87.69 117 SER A CA 1
ATOM 895 C C . SER A 1 117 ? -3.892 4.450 1.537 1.00 87.69 117 SER A C 1
ATOM 897 O O . SER A 1 117 ? -3.756 3.228 1.493 1.00 87.69 117 SER A O 1
ATOM 899 N N . ILE A 1 118 ? -3.027 5.271 0.934 1.00 87.69 118 ILE A N 1
ATOM 900 C CA . ILE A 1 118 ? -1.803 4.762 0.297 1.00 87.69 118 ILE A CA 1
ATOM 901 C C . ILE A 1 118 ? -0.921 4.161 1.401 1.00 87.69 118 ILE A C 1
ATOM 903 O O . ILE A 1 118 ? -0.595 4.890 2.342 1.00 87.69 118 ILE A O 1
ATOM 907 N N . PRO A 1 119 ? -0.517 2.879 1.307 1.00 87.50 119 PRO A N 1
ATOM 908 C CA . PRO A 1 119 ? 0.253 2.246 2.367 1.00 87.50 119 PRO A CA 1
ATOM 909 C C . PRO A 1 119 ? 1.569 2.971 2.664 1.00 87.50 119 PRO A C 1
ATOM 911 O O . PRO A 1 119 ? 2.281 3.399 1.754 1.00 87.50 119 PRO A O 1
ATOM 914 N N . SER A 1 120 ? 1.950 3.059 3.933 1.00 85.62 120 SER A N 1
ATOM 915 C CA . SER A 1 120 ? 3.153 3.779 4.371 1.00 85.62 120 SER A CA 1
ATOM 916 C C . SER A 1 120 ? 4.438 3.192 3.766 1.00 85.62 120 SER A C 1
ATOM 918 O O . SER A 1 120 ? 5.388 3.915 3.464 1.00 85.62 120 SER A O 1
ATOM 920 N N . VAL A 1 121 ? 4.455 1.878 3.512 1.00 81.69 121 VAL A N 1
ATOM 921 C CA . VAL A 1 121 ? 5.574 1.170 2.860 1.00 81.69 121 VAL A CA 1
ATOM 922 C C . VAL A 1 121 ? 5.796 1.608 1.405 1.00 81.69 121 VAL A C 1
ATOM 924 O O . VAL A 1 121 ? 6.899 1.496 0.880 1.00 81.69 121 VAL A O 1
ATOM 927 N N . VAL A 1 122 ? 4.757 2.132 0.748 1.00 81.44 122 VAL A N 1
ATOM 928 C CA . VAL A 1 122 ? 4.805 2.585 -0.648 1.00 81.44 122 VAL A CA 1
ATOM 929 C C . VAL A 1 122 ? 5.487 3.952 -0.770 1.00 81.44 122 VAL A C 1
ATOM 931 O O . VAL A 1 122 ? 6.086 4.253 -1.803 1.00 81.44 122 VAL A O 1
ATOM 934 N N . THR A 1 123 ? 5.423 4.779 0.276 1.00 80.94 123 THR A N 1
ATOM 935 C CA . THR A 1 123 ? 5.922 6.165 0.272 1.00 80.94 123 THR A CA 1
ATOM 936 C C . THR A 1 123 ? 7.231 6.349 1.041 1.00 80.94 123 THR A C 1
ATOM 938 O O . THR A 1 123 ? 7.958 7.310 0.791 1.00 80.94 123 THR A O 1
ATOM 941 N N . ASN A 1 124 ? 7.576 5.443 1.962 1.00 70.44 124 ASN A N 1
ATOM 942 C CA . ASN A 1 124 ? 8.763 5.583 2.802 1.00 70.44 124 ASN A CA 1
ATOM 943 C C . ASN A 1 124 ? 10.010 4.918 2.176 1.00 70.44 124 ASN A C 1
ATOM 945 O O . ASN A 1 124 ? 9.993 3.755 1.783 1.00 70.44 124 ASN A O 1
ATOM 949 N N . VAL A 1 125 ? 11.119 5.667 2.096 1.00 58.25 125 VAL A N 1
ATOM 950 C CA . VAL A 1 125 ? 12.374 5.303 1.395 1.00 58.25 125 VAL A CA 1
ATOM 951 C C . VAL A 1 125 ? 13.413 4.640 2.322 1.00 58.25 125 VAL A C 1
ATOM 953 O O . VAL A 1 125 ? 14.568 4.425 1.953 1.00 58.25 125 VAL A O 1
ATOM 956 N N . THR A 1 126 ? 13.074 4.321 3.570 1.00 58.94 126 THR A N 1
ATOM 957 C CA . THR A 1 126 ? 14.093 3.857 4.523 1.00 58.94 126 THR A CA 1
ATOM 958 C C . THR A 1 126 ? 14.494 2.396 4.274 1.00 58.94 126 THR A C 1
ATOM 960 O O . THR A 1 126 ? 13.705 1.459 4.365 1.00 58.94 126 THR A O 1
ATOM 963 N N . LYS A 1 127 ? 15.784 2.196 3.966 1.00 53.44 127 LYS A N 1
ATOM 964 C CA . LYS A 1 127 ? 16.417 0.911 3.600 1.00 53.44 127 LYS A CA 1
ATOM 965 C C . LYS A 1 127 ? 16.215 -0.210 4.636 1.00 53.44 127 LYS A C 1
ATOM 967 O O . LYS A 1 127 ? 16.332 -1.374 4.270 1.00 53.44 127 LYS A O 1
ATOM 972 N N . ALA A 1 128 ? 15.913 0.146 5.887 1.00 52.75 128 ALA A N 1
ATOM 973 C CA . ALA A 1 128 ? 15.639 -0.776 6.988 1.00 52.75 128 ALA A CA 1
ATOM 974 C C . ALA A 1 128 ? 14.209 -1.356 6.971 1.00 52.75 128 ALA A C 1
ATOM 976 O O . ALA A 1 128 ? 14.015 -2.466 7.450 1.00 52.75 128 ALA A O 1
ATOM 977 N N . HIS A 1 129 ? 13.232 -0.650 6.388 1.00 51.56 129 HIS A N 1
ATOM 978 C CA . HIS A 1 129 ? 11.811 -1.025 6.438 1.00 51.56 129 HIS A CA 1
ATOM 979 C C . HIS A 1 129 ? 11.255 -1.567 5.119 1.00 51.56 129 HIS A C 1
ATOM 981 O O . HIS A 1 129 ? 10.131 -2.049 5.089 1.00 51.56 129 HIS A O 1
ATOM 987 N N . TYR A 1 130 ? 12.032 -1.542 4.029 1.00 56.06 130 TYR A N 1
ATOM 988 C CA . TYR A 1 130 ? 11.571 -2.101 2.753 1.00 56.06 130 TYR A CA 1
ATOM 989 C C . TYR A 1 130 ? 11.377 -3.619 2.770 1.00 56.06 130 TYR A C 1
ATOM 991 O O . TYR A 1 130 ? 10.726 -4.129 1.858 1.00 56.06 130 TYR A O 1
ATOM 999 N N . GLY A 1 131 ? 11.960 -4.311 3.760 1.00 61.94 131 GLY A N 1
ATOM 1000 C CA . GLY A 1 131 ? 11.848 -5.753 3.959 1.00 61.94 131 GLY A CA 1
ATOM 1001 C C . GLY A 1 131 ? 11.836 -6.555 2.655 1.00 61.94 131 GLY A C 1
ATOM 1002 O O . GLY A 1 131 ? 12.501 -6.233 1.664 1.00 61.94 131 GLY A O 1
ATOM 1003 N N . ASP A 1 132 ? 11.006 -7.588 2.646 1.00 75.38 132 ASP A N 1
ATOM 1004 C CA . ASP A 1 132 ? 10.564 -8.261 1.438 1.00 75.38 132 ASP A CA 1
ATOM 1005 C C . ASP A 1 132 ? 9.481 -7.424 0.734 1.00 75.38 132 ASP A C 1
ATOM 1007 O O . ASP A 1 132 ? 8.296 -7.749 0.778 1.00 75.38 132 ASP A O 1
ATOM 1011 N N . TRP A 1 133 ? 9.869 -6.346 0.045 1.00 86.06 133 TRP A N 1
ATOM 1012 C CA . TRP A 1 133 ? 8.948 -5.481 -0.714 1.00 86.06 133 TRP A CA 1
ATOM 1013 C C . TRP A 1 133 ? 7.993 -6.241 -1.645 1.00 86.06 133 TRP A C 1
ATOM 1015 O O . TRP A 1 133 ? 6.875 -5.805 -1.914 1.00 86.06 133 TRP A O 1
ATOM 1025 N N . LYS A 1 134 ? 8.427 -7.415 -2.107 1.00 88.12 134 LYS A N 1
ATOM 1026 C CA . LYS A 1 134 ? 7.626 -8.350 -2.891 1.00 88.12 134 LYS A CA 1
ATOM 1027 C C . LYS A 1 134 ? 6.394 -8.846 -2.131 1.00 88.12 134 LYS A C 1
ATOM 1029 O O . LYS A 1 134 ? 5.350 -8.987 -2.753 1.00 88.12 134 LYS A O 1
ATOM 1034 N N . ARG A 1 135 ? 6.479 -9.085 -0.815 1.00 88.50 135 ARG A N 1
ATOM 1035 C CA . ARG A 1 135 ? 5.334 -9.485 0.027 1.00 88.50 135 ARG A CA 1
ATOM 1036 C C . ARG A 1 135 ? 4.311 -8.358 0.139 1.00 88.50 135 ARG A C 1
ATOM 1038 O O . ARG A 1 135 ? 3.121 -8.614 -0.007 1.00 88.50 135 ARG A O 1
ATOM 1045 N N . HIS A 1 136 ? 4.769 -7.119 0.314 1.00 89.50 136 HIS A N 1
ATOM 1046 C CA . HIS A 1 136 ? 3.886 -5.949 0.332 1.00 89.50 136 HIS A CA 1
ATOM 1047 C C . HIS A 1 136 ? 3.189 -5.758 -1.021 1.00 89.50 136 HIS A C 1
ATOM 1049 O O . HIS A 1 136 ? 1.966 -5.642 -1.075 1.00 89.50 136 HIS A O 1
ATOM 1055 N N . LEU A 1 137 ? 3.943 -5.824 -2.124 1.00 90.75 137 LEU A N 1
ATOM 1056 C CA . LEU A 1 137 ? 3.382 -5.745 -3.473 1.00 90.75 137 LEU A CA 1
ATOM 1057 C C . LEU A 1 137 ? 2.414 -6.902 -3.769 1.00 90.75 137 LEU A C 1
ATOM 1059 O O . LEU A 1 137 ? 1.368 -6.684 -4.376 1.00 90.75 137 LEU A O 1
ATOM 1063 N N . ALA A 1 138 ? 2.724 -8.118 -3.310 1.00 90.81 138 ALA A N 1
ATOM 1064 C CA . ALA A 1 138 ? 1.838 -9.270 -3.438 1.00 90.81 138 ALA A CA 1
ATOM 1065 C C . ALA A 1 138 ? 0.491 -9.023 -2.752 1.00 90.81 138 ALA A C 1
ATOM 1067 O O . ALA A 1 138 ? -0.547 -9.304 -3.343 1.00 90.81 138 ALA A O 1
ATOM 1068 N N . VAL A 1 139 ? 0.494 -8.461 -1.540 1.00 91.69 139 VAL A N 1
ATOM 1069 C CA . VAL A 1 139 ? -0.745 -8.131 -0.823 1.00 91.69 139 VAL A CA 1
ATOM 1070 C C . VAL A 1 139 ? -1.534 -7.032 -1.517 1.00 91.69 139 VAL A C 1
ATOM 1072 O O . VAL A 1 139 ? -2.747 -7.172 -1.655 1.00 91.69 139 VAL A O 1
ATOM 1075 N N . ILE A 1 140 ? -0.870 -5.985 -2.007 1.00 91.81 140 ILE A N 1
ATOM 1076 C CA . ILE A 1 140 ? -1.530 -4.913 -2.766 1.00 91.81 140 ILE A CA 1
ATOM 1077 C C . ILE A 1 140 ? -2.222 -5.479 -4.016 1.00 91.81 140 ILE A C 1
ATOM 1079 O O . ILE A 1 140 ? -3.379 -5.166 -4.284 1.00 91.81 140 ILE A O 1
ATOM 1083 N N . LEU A 1 141 ? -1.543 -6.363 -4.749 1.00 91.31 141 LEU A N 1
ATOM 1084 C CA . LEU A 1 141 ? -2.068 -6.969 -5.973 1.00 91.31 141 LEU A CA 1
ATOM 1085 C C . LEU A 1 141 ? -3.174 -7.996 -5.734 1.00 91.31 141 LEU A C 1
ATOM 1087 O O . LEU A 1 141 ? -4.168 -7.994 -6.457 1.00 91.31 141 LEU A O 1
ATOM 1091 N N . ALA A 1 142 ? -3.019 -8.857 -4.728 1.00 90.56 142 ALA A N 1
ATOM 1092 C CA . ALA A 1 142 ? -3.992 -9.903 -4.416 1.00 90.56 142 ALA A CA 1
ATOM 1093 C C . ALA A 1 142 ? -5.345 -9.332 -3.966 1.00 90.56 142 ALA A C 1
ATOM 1095 O O . ALA A 1 142 ? -6.373 -9.979 -4.139 1.00 90.56 142 ALA A O 1
ATOM 1096 N N . ASN A 1 143 ? -5.348 -8.118 -3.407 1.00 91.69 143 ASN A N 1
ATOM 1097 C CA . ASN A 1 143 ? -6.551 -7.423 -2.944 1.00 91.69 143 ASN A CA 1
ATOM 1098 C C . ASN A 1 143 ? -7.087 -6.401 -3.962 1.00 91.69 143 ASN A C 1
ATOM 1100 O O . ASN A 1 143 ? -7.880 -5.518 -3.621 1.00 91.69 143 ASN A O 1
ATOM 1104 N N . ARG A 1 144 ? -6.673 -6.524 -5.228 1.00 89.75 144 ARG A N 1
ATOM 1105 C CA . ARG A 1 144 ? -7.245 -5.766 -6.338 1.00 89.75 144 ARG A CA 1
ATOM 1106 C C . ARG A 1 144 ? -8.626 -6.311 -6.697 1.00 89.75 144 ARG A C 1
ATOM 1108 O O . ARG A 1 144 ? -8.761 -7.430 -7.183 1.00 89.75 144 ARG A O 1
ATOM 1115 N N . THR A 1 145 ? -9.638 -5.475 -6.541 1.00 88.12 145 THR A N 1
ATOM 1116 C CA . THR A 1 145 ? -11.003 -5.672 -7.028 1.00 88.12 145 THR A CA 1
ATOM 1117 C C . THR A 1 145 ? -11.258 -4.776 -8.240 1.00 88.12 145 THR A C 1
ATOM 1119 O O . THR A 1 145 ? -10.436 -3.935 -8.608 1.00 88.12 145 THR A O 1
ATOM 1122 N N . ASP A 1 146 ? -12.407 -4.941 -8.892 1.00 86.62 146 ASP A N 1
ATOM 1123 C CA . ASP A 1 146 ? -12.799 -4.055 -9.997 1.00 86.62 146 ASP A CA 1
ATOM 1124 C C . ASP A 1 146 ? -13.155 -2.646 -9.506 1.00 86.62 146 ASP A C 1
ATOM 1126 O O . ASP A 1 146 ? -12.998 -1.675 -10.236 1.00 86.62 146 ASP A O 1
ATOM 1130 N N . THR A 1 147 ? -13.573 -2.515 -8.244 1.00 89.06 147 THR A N 1
ATOM 1131 C CA . THR A 1 147 ? -13.963 -1.236 -7.636 1.00 89.06 147 THR A CA 1
ATOM 1132 C C . THR A 1 147 ? -12.783 -0.399 -7.147 1.00 89.06 147 THR A C 1
ATOM 1134 O O . THR A 1 147 ? -12.911 0.818 -7.065 1.00 89.06 147 THR A O 1
ATOM 1137 N N . ASN A 1 148 ? -11.647 -1.020 -6.814 1.00 90.44 148 ASN A N 1
ATOM 1138 C CA . ASN A 1 148 ? -10.454 -0.327 -6.313 1.00 90.44 148 ASN A CA 1
ATOM 1139 C C . ASN A 1 148 ? -9.269 -0.366 -7.297 1.00 90.44 148 ASN A C 1
ATOM 1141 O O . ASN A 1 148 ? -8.164 0.024 -6.926 1.00 90.44 148 ASN A O 1
ATOM 1145 N N . ALA A 1 149 ? -9.484 -0.825 -8.535 1.00 88.94 149 ALA A N 1
ATOM 1146 C CA . ALA A 1 149 ? -8.431 -1.055 -9.521 1.00 88.94 149 ALA A CA 1
ATOM 1147 C C . ALA A 1 149 ? -7.539 0.179 -9.748 1.00 88.94 149 ALA A C 1
ATOM 1149 O O . ALA A 1 149 ? -6.318 0.072 -9.637 1.00 88.94 149 ALA A O 1
ATOM 1150 N N . ASP A 1 150 ? -8.144 1.350 -9.968 1.00 90.62 150 ASP A N 1
ATOM 1151 C CA . ASP A 1 150 ? -7.420 2.606 -10.207 1.00 90.62 150 ASP A CA 1
ATOM 1152 C C . ASP A 1 150 ? -6.573 3.030 -8.999 1.00 90.62 150 ASP A C 1
ATOM 1154 O O . ASP A 1 150 ? -5.457 3.537 -9.140 1.00 90.62 150 ASP A O 1
ATOM 1158 N N . PHE A 1 151 ? -7.093 2.797 -7.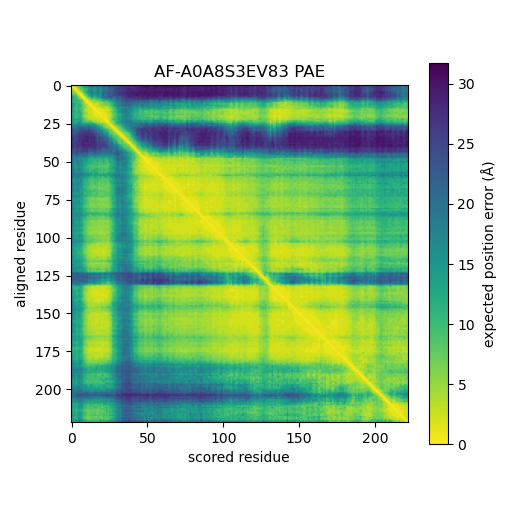792 1.00 92.56 151 PHE A N 1
ATOM 1159 C CA . PHE A 1 151 ? -6.398 3.101 -6.547 1.00 92.56 151 PHE A CA 1
ATOM 1160 C C . PHE A 1 151 ? -5.227 2.144 -6.300 1.00 92.56 151 PHE A C 1
ATOM 1162 O O . PHE A 1 151 ? -4.142 2.573 -5.902 1.00 92.56 151 PHE A O 1
ATOM 1169 N N . VAL A 1 152 ? -5.409 0.855 -6.591 1.00 91.75 152 VAL A N 1
ATOM 1170 C CA . VAL A 1 152 ? -4.330 -0.137 -6.531 1.00 91.75 152 VAL A CA 1
ATOM 1171 C C . VAL A 1 152 ? -3.234 0.206 -7.544 1.00 91.75 152 VAL A C 1
ATOM 1173 O O . VAL A 1 152 ? -2.057 0.201 -7.183 1.00 91.75 152 VAL A O 1
ATOM 1176 N N . ASP A 1 153 ? -3.592 0.588 -8.774 1.00 91.69 153 ASP A N 1
ATOM 1177 C CA . ASP A 1 153 ? -2.624 1.055 -9.776 1.00 91.69 153 ASP A CA 1
ATOM 1178 C C . ASP A 1 153 ? -1.877 2.305 -9.322 1.00 91.69 153 ASP A C 1
ATOM 1180 O O . ASP A 1 153 ? -0.672 2.424 -9.553 1.00 91.69 153 ASP A O 1
ATOM 1184 N N . LEU A 1 154 ? -2.564 3.242 -8.665 1.00 92.56 154 LEU A N 1
ATOM 1185 C CA . LEU A 1 154 ? -1.922 4.404 -8.062 1.00 92.56 154 LEU A CA 1
ATOM 1186 C C . LEU A 1 154 ? -0.892 3.978 -7.010 1.00 92.56 154 LEU A C 1
ATOM 1188 O O . LEU A 1 154 ? 0.253 4.409 -7.102 1.00 92.56 154 LEU A O 1
ATOM 1192 N N . CYS A 1 155 ? -1.256 3.091 -6.079 1.00 92.19 155 CYS A N 1
ATOM 1193 C CA . CYS A 1 155 ? -0.338 2.589 -5.054 1.00 92.19 155 CYS A CA 1
ATOM 1194 C C . CYS A 1 155 ? 0.899 1.923 -5.674 1.00 92.19 155 CYS A C 1
ATOM 1196 O O . CYS A 1 155 ? 2.026 2.199 -5.268 1.00 92.19 155 CYS A O 1
ATOM 1198 N N . ILE A 1 156 ? 0.712 1.084 -6.696 1.00 91.94 156 ILE A N 1
ATOM 1199 C CA . ILE A 1 156 ? 1.818 0.397 -7.375 1.00 91.94 156 ILE A CA 1
ATOM 1200 C C . ILE A 1 156 ? 2.713 1.402 -8.114 1.00 91.94 156 ILE A C 1
ATOM 1202 O O . ILE A 1 156 ? 3.938 1.316 -8.018 1.00 91.94 156 ILE A O 1
ATOM 1206 N N . LYS A 1 157 ? 2.132 2.393 -8.805 1.00 92.00 157 LYS A N 1
ATOM 1207 C CA . LYS A 1 157 ? 2.898 3.465 -9.465 1.00 92.00 157 LYS A CA 1
ATOM 1208 C C . LYS A 1 157 ? 3.701 4.285 -8.464 1.00 92.00 157 LYS A C 1
ATOM 1210 O O . LYS A 1 157 ? 4.882 4.513 -8.706 1.00 92.00 157 LYS A O 1
ATOM 1215 N N . THR A 1 158 ? 3.101 4.671 -7.339 1.00 91.81 158 THR A N 1
ATOM 1216 C CA . THR A 1 158 ? 3.806 5.385 -6.268 1.00 91.81 158 THR A CA 1
ATOM 1217 C C . THR A 1 158 ? 4.941 4.534 -5.704 1.00 91.81 158 THR A C 1
ATOM 1219 O O . THR A 1 158 ? 6.034 5.047 -5.499 1.00 91.81 158 THR A O 1
ATOM 1222 N N . MET A 1 159 ? 4.744 3.221 -5.548 1.00 91.00 159 MET A N 1
ATOM 1223 C CA . MET A 1 159 ? 5.803 2.309 -5.096 1.00 91.00 159 MET A CA 1
ATOM 1224 C C . MET A 1 159 ? 6.956 2.277 -6.105 1.00 91.00 159 MET A C 1
ATOM 1226 O O . MET A 1 159 ? 8.127 2.280 -5.727 1.00 91.00 159 MET A O 1
ATOM 1230 N N . GLY A 1 160 ? 6.618 2.294 -7.398 1.00 89.69 160 GLY A N 1
ATOM 1231 C CA . GLY A 1 160 ? 7.571 2.417 -8.495 1.00 89.69 160 GLY A CA 1
ATOM 1232 C C . GLY A 1 160 ? 8.380 3.713 -8.442 1.00 89.69 160 GLY A C 1
ATOM 1233 O O . GLY A 1 160 ? 9.611 3.661 -8.486 1.00 89.69 160 GLY A O 1
ATOM 1234 N N . ASP A 1 161 ? 7.708 4.854 -8.264 1.00 89.69 161 ASP A N 1
ATOM 1235 C CA . ASP A 1 161 ? 8.342 6.172 -8.134 1.00 89.69 161 ASP A CA 1
ATOM 1236 C C . ASP A 1 161 ? 9.338 6.183 -6.954 1.00 89.69 161 ASP A C 1
ATOM 1238 O O . ASP A 1 161 ? 10.494 6.593 -7.103 1.00 89.69 161 ASP A O 1
ATOM 1242 N N . THR A 1 162 ? 8.933 5.642 -5.800 1.00 89.25 162 THR A N 1
ATOM 1243 C CA . THR A 1 162 ? 9.771 5.526 -4.594 1.00 89.25 162 THR A CA 1
ATOM 1244 C C . THR A 1 162 ? 10.992 4.620 -4.818 1.00 89.25 162 THR A C 1
ATOM 1246 O O . THR A 1 162 ? 12.104 4.915 -4.358 1.00 89.25 162 THR A O 1
ATOM 1249 N N . PHE A 1 163 ? 10.845 3.529 -5.575 1.00 87.62 163 PHE A N 1
ATOM 1250 C CA . PHE A 1 163 ? 11.973 2.670 -5.941 1.00 87.62 163 PHE A CA 1
ATOM 1251 C C . PHE A 1 163 ? 12.965 3.340 -6.883 1.00 87.62 163 PHE A C 1
ATOM 1253 O O . PHE A 1 163 ? 14.175 3.198 -6.695 1.00 87.62 163 PHE A O 1
ATOM 1260 N N . ILE A 1 164 ? 12.477 4.083 -7.872 1.00 86.38 164 ILE A N 1
ATOM 1261 C CA . ILE A 1 164 ? 13.339 4.818 -8.797 1.00 86.38 164 ILE A CA 1
ATOM 1262 C C . ILE A 1 164 ? 14.112 5.902 -8.045 1.00 86.38 164 ILE A C 1
ATOM 1264 O O . ILE A 1 164 ? 15.335 5.974 -8.180 1.00 86.38 164 ILE A O 1
ATOM 1268 N N . ALA A 1 165 ? 13.440 6.659 -7.172 1.00 85.31 165 ALA A N 1
ATOM 1269 C CA . ALA A 1 165 ? 14.069 7.681 -6.335 1.00 85.31 165 ALA A CA 1
ATOM 1270 C C . ALA A 1 165 ? 15.150 7.114 -5.394 1.00 85.31 165 ALA A C 1
ATOM 1272 O O . ALA A 1 165 ? 16.125 7.794 -5.083 1.00 85.31 165 ALA A O 1
ATOM 1273 N N . SER A 1 166 ? 15.012 5.853 -4.969 1.00 81.44 166 SER A N 1
ATOM 1274 C CA . SER A 1 166 ? 15.991 5.155 -4.123 1.00 81.44 166 SER A CA 1
ATOM 1275 C C . SER A 1 166 ? 17.075 4.387 -4.894 1.00 81.44 166 SER A C 1
ATOM 1277 O O . SER A 1 166 ? 17.907 3.712 -4.281 1.00 81.44 166 SER A O 1
ATOM 1279 N N . GLY A 1 167 ? 17.088 4.471 -6.229 1.00 81.00 167 GLY A N 1
ATOM 1280 C CA . GLY A 1 167 ? 18.074 3.815 -7.096 1.00 81.00 167 GLY A CA 1
ATOM 1281 C C . GLY A 1 167 ? 17.800 2.332 -7.388 1.00 81.00 167 GLY A C 1
ATOM 1282 O O . GLY A 1 167 ? 18.630 1.661 -8.001 1.00 81.00 167 GLY A O 1
ATOM 1283 N N . ARG A 1 168 ? 16.642 1.789 -6.992 1.00 82.88 168 ARG A N 1
ATOM 1284 C CA . ARG A 1 168 ? 16.229 0.398 -7.264 1.00 82.88 168 ARG A CA 1
ATOM 1285 C C . ARG A 1 168 ? 15.465 0.299 -8.584 1.00 82.88 168 ARG A C 1
ATOM 1287 O O . ARG A 1 168 ? 14.277 -0.012 -8.615 1.00 82.88 168 ARG A O 1
ATOM 1294 N N . ILE A 1 169 ? 16.176 0.518 -9.687 1.00 85.00 169 ILE A N 1
ATOM 1295 C CA . ILE A 1 169 ? 15.583 0.680 -11.025 1.00 85.00 169 ILE A CA 1
ATOM 1296 C C . ILE A 1 169 ? 14.716 -0.516 -11.441 1.00 85.00 169 ILE A C 1
ATOM 1298 O O . ILE A 1 169 ? 13.572 -0.340 -11.849 1.00 85.00 169 ILE A O 1
ATOM 1302 N N . TYR A 1 170 ? 15.224 -1.741 -11.281 1.00 84.31 170 TYR A N 1
ATOM 1303 C CA . TYR A 1 170 ? 14.490 -2.948 -11.674 1.00 84.31 170 TYR A CA 1
ATOM 1304 C C . TYR A 1 170 ? 13.198 -3.156 -10.875 1.00 84.31 170 TYR A C 1
ATOM 1306 O O . TYR A 1 170 ? 12.196 -3.559 -11.454 1.00 84.31 170 TYR A O 1
ATOM 1314 N N . ALA A 1 171 ? 13.198 -2.861 -9.570 1.00 85.75 171 ALA A N 1
ATOM 1315 C CA . ALA A 1 171 ? 11.991 -2.958 -8.747 1.00 85.75 171 ALA A CA 1
ATOM 1316 C C . ALA A 1 171 ? 10.969 -1.881 -9.143 1.00 85.75 171 ALA A C 1
ATOM 1318 O O . ALA A 1 171 ? 9.785 -2.175 -9.270 1.00 85.75 171 ALA A O 1
ATOM 1319 N N . GLY A 1 172 ? 11.440 -0.663 -9.428 1.00 87.50 172 GLY A N 1
ATOM 1320 C CA . GLY A 1 172 ? 10.585 0.421 -9.905 1.00 87.50 172 GLY A CA 1
ATOM 1321 C C . GLY A 1 172 ? 9.927 0.116 -11.249 1.00 87.50 172 GLY A C 1
ATOM 1322 O O . GLY A 1 172 ? 8.711 0.224 -11.387 1.00 87.50 172 GLY A O 1
ATOM 1323 N N . HIS A 1 173 ? 10.710 -0.355 -12.221 1.00 88.12 173 HIS A N 1
ATOM 1324 C CA . HIS A 1 173 ? 10.181 -0.741 -13.531 1.00 88.12 173 HIS A CA 1
ATOM 1325 C C . HIS A 1 173 ? 9.258 -1.954 -13.439 1.00 88.12 173 HIS A C 1
ATOM 1327 O O . HIS A 1 173 ? 8.250 -1.994 -14.132 1.00 88.12 173 HIS A O 1
ATOM 1333 N N . PHE A 1 174 ? 9.547 -2.912 -12.556 1.00 88.25 174 PHE A N 1
ATOM 1334 C CA . PHE A 1 174 ? 8.640 -4.026 -12.300 1.00 88.25 174 PHE A CA 1
ATOM 1335 C C . PHE A 1 174 ? 7.261 -3.541 -11.824 1.00 88.25 174 PHE A C 1
ATOM 1337 O O . PHE A 1 174 ? 6.246 -3.999 -12.345 1.00 88.25 174 PHE A O 1
ATOM 1344 N N . CYS A 1 175 ? 7.208 -2.561 -10.913 1.00 90.38 175 CYS A N 1
ATOM 1345 C CA . CYS A 1 175 ? 5.948 -1.931 -10.511 1.00 90.38 175 CYS A CA 1
ATOM 1346 C C . CYS A 1 175 ? 5.236 -1.245 -11.692 1.00 90.38 175 CYS A C 1
ATOM 1348 O O . CYS A 1 175 ? 4.029 -1.404 -11.847 1.00 90.38 175 CYS A O 1
ATOM 1350 N N . TYR A 1 176 ? 5.959 -0.530 -12.559 1.00 90.00 176 TYR A N 1
ATOM 1351 C CA . TYR A 1 176 ? 5.366 0.110 -13.742 1.00 90.00 176 TYR A CA 1
ATOM 1352 C C . TYR A 1 176 ? 4.771 -0.884 -14.739 1.00 90.00 176 TYR A C 1
ATOM 1354 O O . TYR A 1 176 ? 3.677 -0.641 -15.241 1.00 90.00 176 TYR A O 1
ATOM 1362 N N . LEU A 1 177 ? 5.446 -2.010 -14.981 1.00 87.94 177 LEU A N 1
ATOM 1363 C CA . LEU A 1 177 ? 4.933 -3.069 -15.852 1.00 87.94 177 LEU A CA 1
ATOM 1364 C C . LEU A 1 177 ? 3.644 -3.675 -15.288 1.00 87.94 177 LEU A C 1
ATOM 1366 O O . LEU A 1 177 ? 2.681 -3.879 -16.019 1.00 87.94 177 LEU A O 1
ATOM 1370 N N . ILE A 1 178 ? 3.603 -3.915 -13.977 1.00 87.88 178 ILE A N 1
ATOM 1371 C CA . ILE A 1 178 ? 2.415 -4.447 -13.300 1.00 87.88 178 ILE A CA 1
ATOM 1372 C C . ILE A 1 178 ? 1.249 -3.454 -13.330 1.00 87.88 178 ILE A C 1
ATOM 1374 O O . ILE A 1 178 ? 0.107 -3.864 -13.516 1.00 87.88 178 ILE A O 1
ATOM 1378 N N . ALA A 1 179 ? 1.527 -2.160 -13.168 1.00 87.62 179 ALA A N 1
ATOM 1379 C CA . ALA A 1 179 ? 0.527 -1.097 -13.264 1.00 87.62 179 ALA A CA 1
ATOM 1380 C C . ALA A 1 179 ? 0.196 -0.698 -14.717 1.00 87.62 179 ALA A C 1
ATOM 1382 O O . ALA A 1 179 ? -0.446 0.330 -14.935 1.00 87.62 179 ALA A O 1
ATOM 1383 N N . ASN A 1 180 ? 0.667 -1.475 -15.701 1.00 86.06 180 ASN A N 1
ATOM 1384 C CA . ASN A 1 180 ? 0.454 -1.266 -17.132 1.00 86.06 180 ASN A CA 1
ATOM 1385 C C . ASN A 1 180 ? 0.782 0.167 -17.603 1.00 86.06 180 ASN A C 1
ATOM 1387 O O . ASN A 1 180 ? 0.043 0.781 -18.375 1.00 86.06 180 ASN A O 1
ATOM 1391 N N . VAL A 1 181 ? 1.879 0.734 -17.093 1.00 85.38 181 VAL A N 1
ATOM 1392 C CA . VAL A 1 181 ? 2.368 2.050 -17.521 1.00 85.38 181 VAL A CA 1
ATOM 1393 C C . VAL A 1 181 ? 2.910 1.926 -18.949 1.00 85.38 181 VAL A C 1
ATOM 1395 O O . VAL A 1 181 ? 3.779 1.083 -19.183 1.00 85.38 181 VAL A O 1
ATOM 1398 N N . PRO A 1 182 ? 2.441 2.751 -19.904 1.00 83.12 182 PRO A N 1
ATOM 1399 C CA . PRO A 1 182 ? 2.868 2.644 -21.292 1.00 83.12 182 PRO A CA 1
ATOM 1400 C C . PRO A 1 182 ? 4.347 2.996 -21.452 1.00 83.12 182 PRO A C 1
ATOM 1402 O O . PRO A 1 182 ? 4.881 3.863 -20.753 1.00 83.12 182 PRO A O 1
ATOM 1405 N N . PHE A 1 183 ? 4.987 2.353 -22.427 1.00 82.62 183 PHE A N 1
ATOM 1406 C CA . PHE A 1 183 ? 6.317 2.738 -22.876 1.00 82.62 183 PHE A CA 1
ATOM 1407 C C . PHE A 1 183 ? 6.236 4.077 -23.606 1.00 82.62 183 PHE A C 1
ATOM 1409 O O . PHE A 1 183 ? 5.457 4.250 -24.543 1.00 82.62 183 PHE A O 1
ATOM 1416 N N . GLY A 1 184 ? 7.042 5.024 -23.150 1.00 81.56 184 GLY A N 1
ATOM 1417 C CA . GLY A 1 184 ? 7.184 6.340 -23.742 1.00 81.56 184 GLY A CA 1
ATOM 1418 C C . GLY A 1 184 ? 8.499 6.510 -24.493 1.00 81.56 184 GLY A C 1
ATOM 1419 O O . GLY A 1 184 ? 9.294 5.586 -24.674 1.00 81.56 184 GLY A O 1
ATOM 1420 N N . SER A 1 185 ? 8.737 7.735 -24.939 1.00 78.00 185 SER A N 1
ATOM 1421 C CA . SER A 1 185 ? 9.958 8.102 -25.637 1.00 78.00 185 SER A CA 1
ATOM 1422 C C . SER A 1 185 ? 11.065 8.406 -24.640 1.00 78.00 185 SER A C 1
ATOM 1424 O O . SER A 1 185 ? 10.922 9.276 -23.788 1.00 78.00 185 SER A O 1
ATOM 1426 N N . TYR A 1 186 ? 12.240 7.804 -24.829 1.00 71.50 186 TYR A N 1
ATOM 1427 C CA . TYR A 1 186 ? 13.425 8.111 -24.016 1.00 71.50 186 TYR A CA 1
ATOM 1428 C C . TYR A 1 186 ? 13.850 9.592 -24.074 1.00 71.50 186 TYR A C 1
ATOM 1430 O O . TYR A 1 186 ? 14.645 10.046 -23.256 1.00 71.50 186 TYR A O 1
ATOM 1438 N N . ARG A 1 187 ? 13.362 10.345 -25.070 1.00 71.19 187 ARG A N 1
ATOM 1439 C CA . ARG A 1 187 ? 13.638 11.779 -25.247 1.00 71.19 187 ARG A CA 1
ATOM 1440 C C . ARG A 1 187 ? 12.731 12.659 -24.389 1.00 71.19 187 ARG A C 1
ATOM 1442 O O . ARG A 1 187 ? 12.996 13.852 -24.262 1.00 71.19 187 ARG A O 1
ATOM 1449 N N . ASN A 1 188 ? 11.653 12.096 -23.855 1.00 76.81 188 ASN A N 1
ATOM 1450 C CA . ASN A 1 188 ? 10.696 12.795 -23.025 1.00 76.81 188 ASN A CA 1
ATOM 1451 C C . ASN A 1 188 ? 10.917 12.412 -21.560 1.00 76.81 188 ASN A C 1
ATOM 1453 O O . ASN A 1 188 ? 10.526 11.339 -21.122 1.00 76.81 188 ASN A O 1
ATOM 1457 N N . ASN A 1 189 ? 11.497 13.323 -20.779 1.00 72.25 189 ASN A N 1
ATOM 1458 C CA . ASN A 1 189 ? 11.744 13.091 -19.352 1.00 72.25 189 ASN A CA 1
ATOM 1459 C C . ASN A 1 189 ? 10.458 12.927 -18.518 1.00 72.25 189 ASN A C 1
ATOM 1461 O O . ASN A 1 189 ? 10.551 12.558 -17.349 1.00 72.25 189 ASN A O 1
ATOM 1465 N N . ALA A 1 190 ? 9.281 13.245 -19.072 1.00 74.00 190 ALA A N 1
ATOM 1466 C CA . ALA A 1 190 ? 8.003 13.004 -18.406 1.00 74.00 190 ALA A CA 1
ATOM 1467 C C . ALA A 1 190 ? 7.560 11.532 -18.485 1.00 74.00 190 ALA A C 1
ATOM 1469 O O . ALA A 1 190 ? 6.716 11.111 -17.691 1.00 74.00 190 ALA A O 1
ATOM 1470 N N . ASP A 1 191 ? 8.118 10.753 -19.415 1.00 80.31 191 ASP A N 1
ATOM 1471 C CA . ASP A 1 191 ? 7.764 9.350 -19.572 1.00 80.31 191 ASP A CA 1
ATOM 1472 C C . ASP A 1 191 ? 8.435 8.516 -18.474 1.00 80.31 191 ASP A C 1
ATOM 1474 O O . ASP A 1 191 ? 9.634 8.603 -18.218 1.00 80.31 191 ASP A O 1
ATOM 1478 N N . LYS A 1 192 ? 7.645 7.698 -17.772 1.00 78.31 192 LYS A N 1
ATOM 1479 C CA . LYS A 1 192 ? 8.138 6.932 -16.614 1.00 78.31 192 LYS A CA 1
ATOM 1480 C C . LYS A 1 192 ? 8.914 5.672 -17.006 1.00 78.31 192 LYS A C 1
ATOM 1482 O O . LYS A 1 192 ? 9.698 5.166 -16.206 1.00 78.31 192 LYS A O 1
ATOM 1487 N N . LEU A 1 193 ? 8.702 5.162 -18.219 1.00 79.25 193 LEU A N 1
ATOM 1488 C CA . LEU A 1 193 ? 9.286 3.919 -18.716 1.00 79.25 193 LEU A CA 1
ATOM 1489 C C . LEU A 1 193 ? 9.594 4.062 -20.212 1.00 79.25 193 LEU A C 1
ATOM 1491 O O . LEU A 1 193 ? 8.704 4.387 -20.985 1.00 79.25 193 LEU A O 1
ATOM 1495 N N . ALA A 1 194 ? 10.841 3.816 -20.615 1.00 77.94 194 ALA A N 1
ATOM 1496 C CA . ALA A 1 194 ? 11.252 3.816 -22.028 1.00 77.94 194 ALA A CA 1
ATOM 1497 C C . ALA A 1 194 ? 12.068 2.564 -22.381 1.00 77.94 194 ALA A C 1
ATOM 1499 O O . ALA A 1 194 ? 11.842 1.939 -23.408 1.00 77.94 194 ALA A O 1
ATOM 1500 N N . VAL A 1 195 ?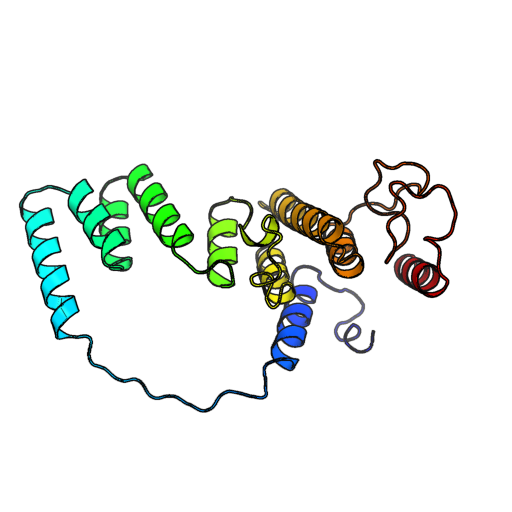 12.991 2.165 -21.501 1.00 77.75 195 VAL A N 1
ATOM 1501 C CA . VAL A 1 195 ? 13.75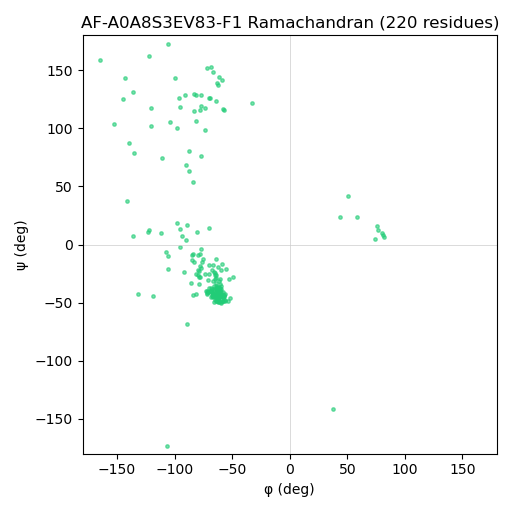3 0.913 -21.603 1.00 77.75 195 VAL A CA 1
ATOM 1502 C C . VAL A 1 195 ? 13.799 0.266 -20.221 1.00 77.75 195 VAL A C 1
ATOM 1504 O O . VAL A 1 195 ? 14.121 0.933 -19.231 1.00 77.75 195 VAL A O 1
ATOM 1507 N N . ILE A 1 196 ? 13.486 -1.028 -20.132 1.00 79.62 196 ILE A N 1
ATOM 1508 C CA . ILE A 1 196 ? 13.488 -1.766 -18.863 1.00 79.62 196 ILE A CA 1
ATOM 1509 C C . ILE A 1 196 ? 14.909 -1.782 -18.270 1.00 79.62 196 ILE A C 1
ATOM 1511 O O . ILE A 1 196 ? 15.884 -1.982 -18.983 1.00 79.62 196 ILE A O 1
ATOM 1515 N N . GLY A 1 197 ? 15.044 -1.564 -16.955 1.00 70.81 197 GLY A N 1
ATOM 1516 C CA . GLY A 1 197 ? 16.338 -1.612 -16.265 1.00 70.81 197 GLY A CA 1
ATOM 1517 C C . GLY A 1 197 ? 17.208 -0.359 -16.403 1.00 70.81 197 GLY A C 1
ATOM 1518 O O . GLY A 1 197 ? 18.371 -0.386 -16.000 1.00 70.81 197 GLY A O 1
ATOM 1519 N N . SER A 1 198 ? 16.681 0.746 -16.942 1.00 75.19 198 SER A N 1
ATOM 1520 C CA . SER A 1 198 ? 17.458 1.978 -17.116 1.00 75.19 198 SER A CA 1
ATOM 1521 C C . SER A 1 198 ? 16.655 3.257 -16.881 1.00 75.19 198 SER A C 1
ATOM 1523 O O . SER A 1 198 ? 15.491 3.346 -17.257 1.00 75.19 198 SER A O 1
ATOM 1525 N N . ILE A 1 199 ? 17.285 4.273 -16.291 1.00 73.19 199 ILE A N 1
ATOM 1526 C CA . ILE A 1 199 ? 16.682 5.604 -16.153 1.00 73.19 199 ILE A CA 1
ATOM 1527 C C . ILE A 1 199 ? 17.169 6.461 -17.322 1.00 73.19 199 ILE A C 1
ATOM 1529 O O . ILE A 1 199 ? 18.368 6.701 -17.454 1.00 73.19 199 ILE A O 1
ATOM 1533 N N . HIS A 1 200 ? 16.241 6.923 -18.156 1.00 72.31 200 HIS A N 1
ATOM 1534 C CA . HIS A 1 200 ? 16.522 7.840 -19.265 1.00 72.31 200 HIS A CA 1
ATOM 1535 C C . HIS A 1 200 ? 16.359 9.313 -18.851 1.00 72.31 200 HIS A C 1
ATOM 1537 O O . HIS A 1 200 ? 16.996 10.189 -19.433 1.00 72.3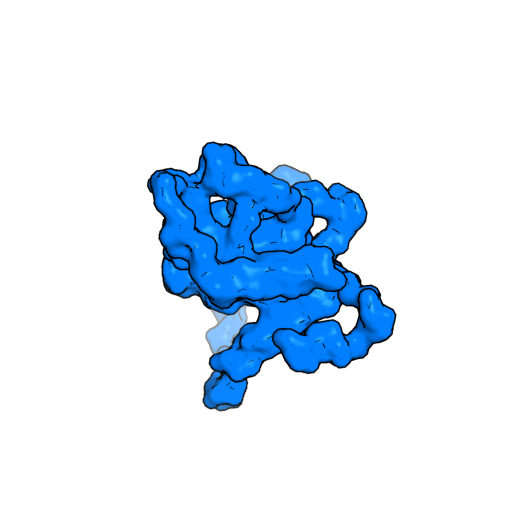1 200 HIS A O 1
ATOM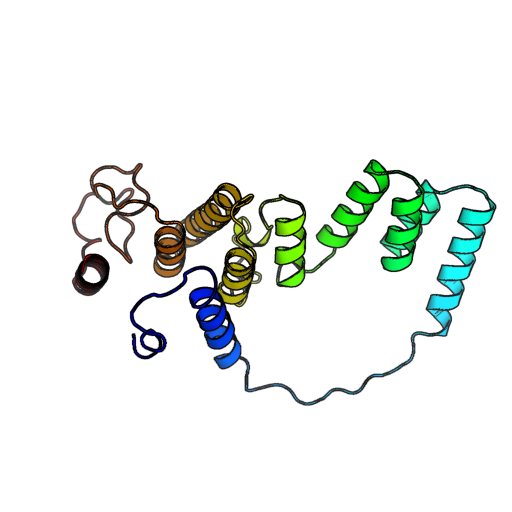 1543 N N . ALA A 1 201 ? 15.565 9.580 -17.806 1.00 67.31 201 ALA A N 1
ATOM 1544 C CA . ALA A 1 201 ? 15.350 10.918 -17.272 1.00 67.31 201 ALA A CA 1
ATOM 1545 C C . ALA A 1 201 ? 16.682 11.572 -16.861 1.00 67.31 201 ALA A C 1
ATOM 1547 O O . ALA A 1 201 ? 17.372 11.100 -15.957 1.00 67.31 201 ALA A O 1
ATOM 1548 N N . GLY A 1 202 ? 17.046 12.660 -17.544 1.00 62.25 202 GLY A N 1
ATOM 1549 C CA . GLY A 1 202 ? 18.275 13.414 -17.270 1.00 62.25 202 GLY A CA 1
ATOM 1550 C C . GLY A 1 202 ? 19.557 12.847 -17.897 1.00 62.25 202 GLY A C 1
ATOM 1551 O O . GLY A 1 202 ? 20.631 13.390 -17.640 1.00 62.25 202 GLY A O 1
ATOM 1552 N N . GLN A 1 203 ? 19.477 11.806 -18.736 1.00 63.06 203 GLN A N 1
ATOM 1553 C CA . GLN A 1 203 ? 20.626 11.317 -19.506 1.00 63.06 203 GLN A CA 1
ATOM 1554 C C . GLN A 1 203 ? 20.634 11.908 -20.922 1.00 63.06 203 GLN A C 1
ATOM 1556 O O . GLN A 1 203 ? 19.665 11.797 -21.665 1.00 63.06 203 GLN A O 1
ATOM 1561 N N . SER A 1 204 ? 21.751 12.526 -21.316 1.00 55.94 204 SER A N 1
ATOM 1562 C CA . SER A 1 204 ? 21.935 13.112 -22.654 1.00 55.94 204 SER A CA 1
ATOM 1563 C C . SER A 1 204 ? 22.414 12.111 -23.715 1.00 55.94 204 SER A C 1
ATOM 1565 O O . SER A 1 204 ? 22.349 12.411 -24.905 1.00 55.94 204 SER A O 1
ATOM 1567 N N . ASN A 1 205 ? 22.869 10.923 -23.303 1.00 61.72 205 ASN A N 1
ATOM 1568 C CA . ASN A 1 205 ? 23.486 9.908 -24.160 1.00 61.72 205 ASN A CA 1
ATOM 1569 C C . ASN A 1 205 ? 22.729 8.569 -24.090 1.00 61.72 205 ASN A C 1
ATOM 1571 O O . ASN A 1 205 ? 22.037 8.290 -23.118 1.00 61.72 205 ASN A O 1
ATOM 1575 N N . LEU A 1 206 ? 22.940 7.685 -25.075 1.00 64.31 206 LEU A N 1
ATOM 1576 C CA . LEU A 1 206 ? 22.403 6.308 -25.131 1.00 64.31 206 LEU A CA 1
ATOM 1577 C C . LEU A 1 206 ? 23.031 5.338 -24.103 1.00 64.31 206 LEU A C 1
ATOM 1579 O O . LEU A 1 206 ? 22.857 4.128 -24.210 1.00 64.31 206 LEU A O 1
ATOM 1583 N N . SER A 1 207 ? 23.750 5.837 -23.091 1.00 62.59 207 SER A N 1
ATOM 1584 C CA . SER A 1 207 ? 24.402 5.018 -22.054 1.00 62.59 207 SER A CA 1
ATOM 1585 C C . SER A 1 207 ? 23.430 4.149 -21.251 1.00 62.59 207 SER A C 1
ATOM 1587 O O . SER A 1 207 ? 23.840 3.150 -20.665 1.00 62.59 207 SER A O 1
ATOM 1589 N N . PHE A 1 208 ? 22.146 4.512 -21.232 1.00 66.50 208 PHE A N 1
ATOM 1590 C CA . PHE A 1 208 ? 21.080 3.752 -20.582 1.00 66.50 208 PHE A CA 1
ATOM 1591 C C . PHE A 1 208 ? 20.695 2.467 -21.353 1.00 66.50 208 PHE A C 1
ATOM 1593 O O . PHE A 1 208 ? 20.233 1.497 -20.746 1.00 66.50 208 PHE A O 1
ATOM 1600 N N . ALA A 1 209 ? 20.930 2.426 -22.672 1.00 71.81 209 ALA A N 1
ATOM 1601 C CA . ALA A 1 209 ? 20.532 1.345 -23.577 1.00 71.81 209 ALA A CA 1
ATOM 1602 C C . ALA A 1 209 ? 21.588 0.227 -23.644 1.00 71.81 209 ALA A C 1
ATOM 1604 O O . ALA A 1 209 ? 22.206 -0.031 -24.677 1.00 71.81 209 ALA A O 1
ATOM 1605 N N . THR A 1 210 ? 21.824 -0.435 -22.512 1.00 79.44 210 THR A N 1
ATOM 1606 C CA . THR A 1 210 ? 22.712 -1.605 -22.462 1.00 79.44 210 THR A CA 1
ATOM 1607 C C . THR A 1 210 ? 22.060 -2.823 -23.126 1.00 79.44 210 THR A C 1
ATOM 1609 O O . THR A 1 210 ? 20.837 -2.958 -23.122 1.00 79.44 210 THR A O 1
ATOM 1612 N N . ILE A 1 211 ? 22.872 -3.740 -23.667 1.00 78.25 211 ILE A N 1
ATOM 1613 C CA . ILE A 1 211 ? 22.383 -4.962 -24.337 1.00 78.25 211 ILE A CA 1
ATOM 1614 C C . ILE A 1 211 ? 21.396 -5.758 -23.456 1.00 78.25 211 ILE A C 1
ATOM 1616 O O . ILE A 1 211 ? 20.327 -6.095 -23.960 1.00 78.25 211 ILE A O 1
ATOM 1620 N N . PRO A 1 212 ? 21.657 -6.001 -22.153 1.00 79.00 212 PRO A N 1
ATOM 1621 C CA . PRO A 1 212 ? 20.704 -6.723 -21.305 1.00 79.00 212 PRO A CA 1
ATOM 1622 C C . PRO A 1 212 ? 19.358 -6.003 -21.152 1.00 79.00 212 PRO A C 1
ATOM 1624 O O . PRO A 1 212 ? 18.312 -6.642 -21.146 1.00 79.00 212 PRO A O 1
ATOM 1627 N N . ASN A 1 213 ? 19.371 -4.672 -21.062 1.00 79.62 213 ASN A N 1
ATOM 1628 C CA . ASN A 1 213 ? 18.163 -3.858 -20.927 1.00 79.62 213 ASN A CA 1
ATOM 1629 C C . ASN A 1 213 ? 17.331 -3.847 -22.217 1.00 79.62 213 ASN A C 1
ATOM 1631 O O . ASN A 1 213 ? 16.100 -3.904 -22.166 1.00 79.62 213 ASN A O 1
ATOM 1635 N N . LEU A 1 214 ? 18.002 -3.820 -23.372 1.00 78.69 214 LEU A N 1
ATOM 1636 C CA . LEU A 1 214 ? 17.363 -3.945 -24.681 1.00 78.69 214 LEU A CA 1
ATOM 1637 C C . LEU A 1 214 ? 16.732 -5.329 -24.852 1.00 78.69 214 LEU A C 1
ATOM 1639 O O . LEU A 1 214 ? 15.555 -5.401 -25.175 1.00 78.69 214 LEU A O 1
ATOM 1643 N N . GLN A 1 215 ? 17.458 -6.404 -24.528 1.00 81.38 215 GLN A N 1
ATOM 1644 C CA . GLN A 1 215 ? 16.930 -7.773 -24.583 1.00 81.38 215 GLN A CA 1
ATOM 1645 C C . GLN A 1 215 ? 15.738 -7.978 -23.641 1.00 81.38 215 GLN A C 1
ATOM 1647 O O . GLN A 1 215 ? 14.762 -8.614 -24.015 1.00 81.38 215 GLN A O 1
ATOM 1652 N N . LEU A 1 216 ? 15.783 -7.427 -22.422 1.00 77.75 216 LEU A N 1
ATOM 1653 C CA . LEU A 1 216 ? 14.646 -7.479 -21.494 1.00 77.75 216 LEU A CA 1
ATOM 1654 C C . LEU A 1 216 ? 13.417 -6.749 -22.042 1.00 77.75 216 LEU A C 1
ATOM 1656 O O . LEU A 1 216 ? 12.298 -7.204 -21.826 1.00 77.75 216 LEU A O 1
ATOM 1660 N N . THR A 1 217 ? 13.629 -5.623 -22.723 1.00 78.12 217 THR A N 1
ATOM 1661 C CA . THR A 1 217 ? 12.549 -4.839 -23.336 1.00 78.12 217 THR A CA 1
ATOM 1662 C C . THR A 1 217 ? 11.980 -5.555 -24.564 1.00 78.12 217 THR A C 1
ATOM 1664 O O . THR A 1 217 ? 10.768 -5.641 -24.697 1.00 78.12 217 THR A O 1
ATOM 1667 N N . GLU A 1 218 ? 12.835 -6.145 -25.401 1.00 78.75 218 GLU A N 1
ATOM 1668 C CA . GLU A 1 218 ? 12.450 -6.967 -26.558 1.00 78.75 218 GLU A CA 1
ATOM 1669 C C . GLU A 1 218 ? 11.633 -8.196 -26.137 1.00 78.75 218 GLU A C 1
ATOM 1671 O O . GLU A 1 218 ? 10.588 -8.476 -26.708 1.00 78.75 218 GLU A O 1
ATOM 1676 N N . VAL A 1 219 ? 12.055 -8.890 -25.077 1.00 77.44 219 VAL A N 1
ATOM 1677 C CA . VAL A 1 219 ? 11.322 -10.034 -24.512 1.00 77.44 219 VAL A CA 1
ATOM 1678 C C . VAL A 1 219 ? 9.952 -9.646 -23.949 1.00 77.44 219 VAL A C 1
ATOM 1680 O O . VAL A 1 219 ? 9.087 -10.504 -23.849 1.00 77.44 219 VAL A O 1
ATOM 1683 N N . TYR A 1 220 ? 9.753 -8.396 -23.526 1.00 74.00 220 TYR A N 1
ATOM 1684 C CA . TYR A 1 220 ? 8.444 -7.938 -23.058 1.00 74.00 220 TYR A CA 1
ATOM 1685 C C . TYR A 1 220 ? 7.486 -7.623 -24.218 1.00 74.00 220 TYR A C 1
ATOM 1687 O O . TYR A 1 220 ? 6.282 -7.810 -24.070 1.00 74.00 220 TYR A O 1
ATOM 1695 N N . ASP A 1 221 ? 8.011 -7.128 -25.341 1.00 70.56 221 ASP A N 1
ATOM 1696 C CA . ASP A 1 221 ? 7.220 -6.748 -26.521 1.00 70.56 221 ASP A CA 1
ATOM 1697 C C . ASP A 1 221 ? 6.767 -7.966 -27.359 1.00 70.56 221 ASP A C 1
ATOM 1699 O O . ASP A 1 221 ? 5.816 -7.869 -28.136 1.00 70.56 221 ASP A O 1
ATOM 1703 N N . HIS A 1 222 ? 7.438 -9.114 -27.194 1.00 62.06 222 HIS A N 1
ATOM 1704 C CA . HIS A 1 222 ? 7.178 -10.383 -27.891 1.00 62.06 222 HIS A CA 1
ATOM 1705 C C . HIS A 1 222 ? 6.379 -11.394 -27.061 1.00 62.06 222 HIS A C 1
ATOM 1707 O O . HIS A 1 222 ? 5.487 -12.041 -27.661 1.00 62.06 222 HIS A O 1
#